Protein AF-0000000080790816 (afdb_homodimer)

pLDDT: mean 88.98, std 13.34, range [25.64, 98.56]

Nearest PDB structures (foldseek):
  1s3j-assembly1_B  TM=6.943E-01  e=4.456E-08  Bacillus subtilis
  4zzl-assembly1_B  TM=7.587E-01  e=1.976E-07  Pseudomonas aeruginosa
  7kua-assembly1_A-2  TM=7.645E-01  e=4.287E-07  Pseudomonas putida
  4fht-assembly1_A  TM=7.523E-01  e=1.181E-06  Streptomyces coelicolor A3(2)
  7dvt-assembly1_A  TM=5.984E-01  e=4.039E-07  Streptococcus agalactiae NEM316

InterPro domains:
  IPR000835 MarR-type HTH domain [PF12802] (35-91)
  IPR000835 MarR-type HTH domain [PR00598] (52-68)
  IPR000835 MarR-type HTH domain [PR00598] (69-84)
  IPR000835 MarR-type HTH domain [PR00598] (88-104)
  IPR000835 MarR-type HTH domain [PR00598] (118-138)
  IPR000835 MarR-type HTH domain [PS50995] (4-140)
  IPR000835 MarR-type HTH domain [SM00347] (28-128)
  IPR036388 Winged helix-like DNA-binding domain superfamily [G3DSA:1.10.10.10] (4-146)
  IPR036390 Winged helix DNA-binding domain superfamily [SSF46785] (23-143)
  IPR039422 Transcription regulators MarR/SlyA-like [PTHR33164] (11-142)

Solvent-accessible surface area (backbone atoms only — not comparable to full-atom values): 16139 Å² total; per-residue (Å²): 125,84,76,83,74,43,51,56,52,51,47,50,49,43,47,52,53,62,63,18,62,63,46,32,29,70,48,50,40,72,52,42,79,73,39,52,73,66,49,51,50,51,39,41,47,34,65,72,73,41,65,39,42,52,66,56,50,11,57,72,64,53,49,54,56,70,58,41,48,54,56,48,48,56,39,31,75,74,48,29,35,42,77,44,59,34,92,88,42,66,87,40,45,29,38,33,64,29,75,60,19,43,53,50,22,50,50,50,50,51,27,47,48,50,50,48,46,62,30,45,60,87,54,53,73,66,56,49,49,50,49,35,51,51,49,49,50,45,45,53,22,46,52,46,58,65,66,58,70,69,121,127,85,77,84,73,44,50,56,53,51,48,50,50,44,48,53,52,63,63,19,62,63,46,33,30,69,46,50,40,72,52,41,80,74,39,51,72,66,52,51,50,52,40,40,48,34,64,73,73,41,64,38,43,52,65,58,50,13,57,73,64,54,50,52,58,71,59,41,49,55,57,48,48,56,38,29,76,72,50,29,34,43,77,43,58,34,91,89,42,66,86,41,44,30,37,34,65,29,77,59,19,43,54,50,21,48,52,51,50,52,27,47,47,51,50,48,45,60,30,46,61,87,54,51,73,65,56,51,51,48,47,33,50,52,49,49,50,43,46,53,22,46,51,47,58,66,66,57,69,70,120

Organism: Propionibacterium freudenreichii subsp. shermanii (strain ATCC 9614 / DSM 4902 / CIP 103027 / NCIMB 8099 / CIRM-BIA1) (NCBI:txid754252)

Radius of gyration: 20.39 Å; Cα contacts (8 Å, |Δi|>4): 330; chains: 2; bounding box: 42×70×47 Å

Sequence (302 aa):
MATGSGVEDTMLELARVMSRSSVRRRIHGSLADELSPTDTWLLTHLSEVGPMAMTELAQWQGVDRSTMTAQTQHLEKRGYLVREPSQRDHRVIMVGLSAMGERIAQVLRAAGRSAFGRAMGDWSPQEREMLDRLLSRLLAGLERSAQGDPGMATGSGVEDTMLELARVMSRSSVRRRIHGSLADELSPTDTWLLTHLSEVGPMAMTELAQWQGVDRSTMTAQTQHLEKRGYLVREPSQRDHRVIMVGLSAMGERIAQVLRAAGRSAFGRAMGDWSPQEREMLDRLLSRLLAGLERSAQGDPG

Structure (mmCIF, N/CA/C/O backbone):
data_AF-0000000080790816-model_v1
#
loop_
_entity.id
_entity.type
_entity.pdbx_description
1 polymer 'MarR-family transcriptional regulator'
#
loop_
_atom_site.group_PDB
_atom_site.id
_atom_site.type_symbol
_atom_site.label_atom_id
_atom_site.label_alt_id
_atom_site.label_comp_id
_atom_site.label_asym_id
_atom_site.label_entity_id
_atom_site.label_seq_id
_atom_site.pdbx_PDB_ins_code
_atom_site.Cartn_x
_atom_site.Cartn_y
_atom_site.Cartn_z
_atom_site.occupancy
_atom_site.B_iso_or_equiv
_atom_site.auth_seq_id
_atom_site.auth_comp_id
_atom_site.auth_asym_id
_atom_site.auth_atom_id
_atom_site.pdbx_PDB_model_num
ATOM 1 N N . MET A 1 1 ? 14.484 -20.094 -14.758 1 25.64 1 MET A N 1
ATOM 2 C CA . MET A 1 1 ? 15.062 -18.875 -14.195 1 25.64 1 MET A CA 1
ATOM 3 C C . MET A 1 1 ? 13.977 -17.984 -13.594 1 25.64 1 MET A C 1
ATOM 5 O O . MET A 1 1 ? 12.914 -17.797 -14.195 1 25.64 1 MET A O 1
ATOM 9 N N . ALA A 1 2 ? 13.469 -17.984 -12.484 1 37.69 2 ALA A N 1
ATOM 10 C CA . ALA A 1 2 ? 12.383 -17.203 -11.883 1 37.69 2 ALA A CA 1
ATOM 11 C C . ALA A 1 2 ? 12.281 -15.82 -12.516 1 37.69 2 ALA A C 1
ATOM 13 O O . ALA A 1 2 ? 13.281 -15.102 -12.617 1 37.69 2 ALA A O 1
ATOM 14 N N . THR A 1 3 ? 11.508 -15.312 -13.391 1 43 3 THR A N 1
ATOM 15 C CA . THR A 1 3 ? 11.367 -14.141 -14.25 1 43 3 THR A CA 1
ATOM 16 C C . THR A 1 3 ? 11.742 -12.867 -13.492 1 43 3 THR A C 1
ATOM 18 O O . THR A 1 3 ? 11.547 -12.781 -12.281 1 43 3 THR A O 1
ATOM 21 N N . GLY A 1 4 ? 12.797 -12.062 -13.875 1 48.56 4 GLY A N 1
ATOM 22 C CA . GLY A 1 4 ? 13.586 -10.953 -13.344 1 48.56 4 GLY A CA 1
ATOM 23 C C . GLY A 1 4 ? 12.781 -10.008 -12.477 1 48.56 4 GLY A C 1
ATOM 24 O O . GLY A 1 4 ? 12.148 -9.078 -12.977 1 48.56 4 GLY A O 1
ATOM 25 N N . SER A 1 5 ? 12.461 -10.492 -11.273 1 64.44 5 SER A N 1
ATOM 26 C CA . SER A 1 5 ? 11.875 -9.664 -10.219 1 64.44 5 SER A CA 1
ATOM 27 C C . SER A 1 5 ? 12.633 -8.352 -10.062 1 64.44 5 SER A C 1
ATOM 29 O O . SER A 1 5 ? 13.852 -8.312 -10.203 1 64.44 5 SER A O 1
ATOM 31 N N . GLY A 1 6 ? 12.125 -7.316 -10.477 1 83.31 6 GLY A N 1
ATOM 32 C CA . GLY A 1 6 ? 12.711 -5.992 -10.367 1 83.31 6 GLY A CA 1
ATOM 33 C C . GLY A 1 6 ? 12.117 -5.156 -9.25 1 83.31 6 GLY A C 1
ATOM 34 O O . GLY A 1 6 ? 11.398 -5.68 -8.398 1 83.31 6 GLY A O 1
ATOM 35 N N . VAL A 1 7 ? 12.57 -4.086 -9.086 1 89.19 7 VAL A N 1
ATOM 36 C CA . VAL A 1 7 ? 12.172 -3.127 -8.055 1 89.19 7 VAL A CA 1
ATOM 37 C C . VAL A 1 7 ? 10.648 -3.076 -7.957 1 89.19 7 VAL A C 1
ATOM 39 O O . VAL A 1 7 ? 10.094 -3.047 -6.859 1 89.19 7 VAL A O 1
ATOM 42 N N . GLU A 1 8 ? 10.016 -3.26 -9.094 1 87.94 8 GLU A N 1
ATOM 43 C CA . GLU A 1 8 ? 8.562 -3.184 -9.125 1 87.94 8 GLU A CA 1
ATOM 44 C C . GLU A 1 8 ? 7.934 -4.352 -8.367 1 87.94 8 GLU A C 1
ATOM 46 O O . GLU A 1 8 ? 7.008 -4.156 -7.582 1 87.94 8 GLU A O 1
ATOM 51 N N . ASP A 1 9 ? 8.477 -5.527 -8.594 1 86.81 9 ASP A N 1
ATOM 52 C CA . ASP A 1 9 ? 7.934 -6.715 -7.938 1 86.81 9 ASP A CA 1
ATOM 53 C C . ASP A 1 9 ? 8.141 -6.652 -6.426 1 86.81 9 ASP A C 1
ATOM 55 O O . ASP A 1 9 ? 7.227 -6.949 -5.652 1 86.81 9 ASP A O 1
ATOM 59 N N . THR A 1 10 ? 9.336 -6.223 -6.07 1 88.25 10 THR A N 1
ATOM 60 C CA . THR A 1 10 ? 9.656 -6.133 -4.648 1 88.25 10 THR A CA 1
ATOM 61 C C . THR A 1 10 ? 8.812 -5.059 -3.973 1 88.25 10 THR A C 1
ATOM 63 O O . THR A 1 10 ? 8.32 -5.254 -2.857 1 88.25 10 THR A O 1
ATOM 66 N N . MET A 1 11 ? 8.602 -4.012 -4.629 1 88.38 11 MET A N 1
ATOM 67 C CA . MET A 1 11 ? 7.793 -2.922 -4.09 1 88.38 11 MET A CA 1
ATOM 68 C C . MET A 1 11 ? 6.344 -3.355 -3.916 1 88.38 11 MET A C 1
ATOM 70 O O . MET A 1 11 ? 5.719 -3.055 -2.898 1 88.38 11 MET A O 1
ATOM 74 N N . LEU A 1 12 ? 5.844 -4.004 -4.871 1 84.12 12 LEU A N 1
ATOM 75 C CA . LEU A 1 12 ? 4.469 -4.492 -4.805 1 84.12 12 LEU A CA 1
ATOM 76 C C . LEU A 1 12 ? 4.301 -5.492 -3.664 1 84.12 12 LEU A C 1
ATOM 78 O O . LEU A 1 12 ? 3.291 -5.469 -2.959 1 84.12 12 LEU A O 1
ATOM 82 N N . GLU A 1 13 ? 5.305 -6.301 -3.539 1 85.25 13 GLU A N 1
ATOM 83 C CA . GLU A 1 13 ? 5.27 -7.262 -2.441 1 85.25 13 GLU A CA 1
ATOM 84 C C . GLU A 1 13 ? 5.293 -6.555 -1.089 1 85.25 13 GLU A C 1
ATOM 86 O O . GLU A 1 13 ? 4.59 -6.953 -0.159 1 85.25 13 GLU A O 1
ATOM 91 N N . LEU A 1 14 ? 6.125 -5.582 -1 1 87.25 14 LEU A N 1
ATOM 92 C CA . LEU A 1 14 ? 6.211 -4.809 0.233 1 87.25 14 LEU A CA 1
ATOM 93 C C . LEU A 1 14 ? 4.875 -4.141 0.549 1 87.25 14 LEU A C 1
ATOM 95 O O . LEU A 1 14 ? 4.41 -4.184 1.689 1 87.25 14 LEU A O 1
ATOM 99 N N . ALA A 1 15 ? 4.285 -3.566 -0.477 1 85.12 15 ALA A N 1
ATOM 100 C CA . ALA A 1 15 ? 2.984 -2.928 -0.306 1 85.12 15 ALA A CA 1
ATOM 101 C C . ALA A 1 15 ? 1.929 -3.943 0.125 1 85.12 15 ALA A C 1
ATOM 103 O O . ALA A 1 15 ? 1.109 -3.662 1.002 1 85.12 15 ALA A O 1
ATOM 104 N N . ARG A 1 16 ? 1.92 -5.082 -0.473 1 84.12 16 ARG A N 1
ATOM 105 C CA . ARG A 1 16 ? 0.99 -6.152 -0.125 1 84.12 16 ARG A CA 1
ATOM 106 C C . ARG A 1 16 ? 1.164 -6.578 1.329 1 84.12 16 ARG A C 1
ATOM 108 O O . ARG A 1 16 ? 0.19 -6.648 2.08 1 84.12 16 ARG A O 1
ATOM 115 N N . VAL A 1 17 ? 2.361 -6.816 1.754 1 84.5 17 VAL A N 1
ATOM 116 C CA . VAL A 1 17 ? 2.652 -7.277 3.107 1 84.5 17 VAL A CA 1
ATOM 117 C C . VAL A 1 17 ? 2.234 -6.215 4.117 1 84.5 17 VAL A C 1
ATOM 119 O O . VAL A 1 17 ? 1.596 -6.523 5.129 1 84.5 17 VAL A O 1
ATOM 122 N N . MET A 1 18 ? 2.523 -4.98 3.76 1 83.62 18 MET A N 1
ATOM 123 C CA . MET A 1 18 ? 2.219 -3.885 4.672 1 83.62 18 MET A CA 1
ATOM 124 C C . MET A 1 18 ? 0.713 -3.666 4.777 1 83.62 18 MET A C 1
ATOM 126 O O . MET A 1 18 ? 0.229 -3.121 5.773 1 83.62 18 MET A O 1
ATOM 130 N N . SER A 1 19 ? 0.001 -4.125 3.791 1 80.12 19 SER A N 1
ATOM 131 C CA . SER A 1 19 ? -1.444 -3.924 3.773 1 80.12 19 SER A CA 1
ATOM 132 C C . SER A 1 19 ? -2.168 -5.043 4.512 1 80.12 19 SER A C 1
ATOM 134 O O . SER A 1 19 ? -3.361 -4.934 4.805 1 80.12 19 SER A O 1
ATOM 136 N N . ARG A 1 20 ? -1.521 -6.055 4.867 1 82.75 20 ARG A N 1
ATOM 137 C CA . ARG A 1 20 ? -2.152 -7.184 5.543 1 82.75 20 ARG A CA 1
ATOM 138 C C . ARG A 1 20 ? -2.65 -6.785 6.93 1 82.75 20 ARG A C 1
ATOM 140 O O . ARG A 1 20 ? -1.936 -6.125 7.684 1 82.75 20 ARG A O 1
ATOM 147 N N . SER A 1 21 ? -3.83 -7.258 7.164 1 82.81 21 SER A N 1
ATOM 148 C CA . SER A 1 21 ? -4.434 -6.922 8.453 1 82.81 21 SER A CA 1
ATOM 149 C C . SER A 1 21 ? -3.576 -7.426 9.609 1 82.81 21 SER A C 1
ATOM 151 O O . SER A 1 21 ? -3.459 -6.754 10.633 1 82.81 21 SER A O 1
ATOM 153 N N . SER A 1 22 ? -2.992 -8.602 9.445 1 83.56 22 SER A N 1
ATOM 154 C CA . SER A 1 22 ? -2.158 -9.172 10.5 1 83.56 22 SER A CA 1
ATOM 155 C C . SER A 1 22 ? -0.934 -8.297 10.766 1 83.56 22 SER A C 1
ATOM 157 O O . SER A 1 22 ? -0.537 -8.109 11.914 1 83.56 22 SER A O 1
ATOM 159 N N . VAL A 1 23 ? -0.36 -7.738 9.766 1 84.25 23 VAL A N 1
ATOM 160 C CA . VAL A 1 23 ? 0.812 -6.879 9.891 1 84.25 23 VAL A CA 1
ATOM 161 C C . VAL A 1 23 ? 0.409 -5.547 10.523 1 84.25 23 VAL A C 1
ATOM 163 O O . VAL A 1 23 ? 1.057 -5.078 11.461 1 84.25 23 VAL A O 1
ATOM 166 N N . ARG A 1 24 ? -0.659 -4.992 10.086 1 86.81 24 ARG A N 1
ATOM 167 C CA . ARG A 1 24 ? -1.146 -3.738 10.648 1 86.81 24 ARG A CA 1
ATOM 168 C C . ARG A 1 24 ? -1.491 -3.895 12.125 1 86.81 24 ARG A C 1
ATOM 170 O O . ARG A 1 24 ? -1.221 -3.002 12.93 1 86.81 24 ARG A O 1
ATOM 177 N N . ARG A 1 25 ? -2.039 -5.012 12.469 1 87.56 25 ARG A N 1
ATOM 178 C CA . ARG A 1 25 ? -2.385 -5.281 13.859 1 87.56 25 ARG A CA 1
ATOM 179 C C . ARG A 1 25 ? -1.133 -5.406 14.719 1 87.56 25 ARG A C 1
ATOM 181 O O . ARG A 1 25 ? -1.121 -4.969 15.875 1 87.56 25 ARG A O 1
ATOM 188 N N . ARG A 1 26 ? -0.215 -6.043 14.188 1 85.81 26 ARG A N 1
ATOM 189 C CA . ARG A 1 26 ? 1.036 -6.203 14.922 1 85.81 26 ARG A CA 1
ATOM 190 C C . ARG A 1 26 ? 1.714 -4.855 15.148 1 85.81 26 ARG A C 1
ATOM 192 O O . ARG A 1 26 ? 2.305 -4.625 16.203 1 85.81 26 ARG A O 1
ATOM 199 N N . ILE A 1 27 ? 1.621 -4 14.211 1 85.44 27 ILE A N 1
ATOM 200 C CA . ILE A 1 27 ? 2.32 -2.721 14.266 1 85.44 27 ILE A CA 1
ATOM 201 C C . ILE A 1 27 ? 1.507 -1.727 15.094 1 85.44 27 ILE A C 1
ATOM 203 O O . ILE A 1 27 ? 2.045 -1.057 15.977 1 85.44 27 ILE A O 1
ATOM 207 N N . HIS A 1 28 ? 0.194 -1.728 14.844 1 88.81 28 HIS A N 1
ATOM 208 C CA . HIS A 1 28 ? -0.613 -0.636 15.383 1 88.81 28 HIS A CA 1
ATOM 209 C C . HIS A 1 28 ? -1.531 -1.125 16.5 1 88.81 28 HIS A C 1
ATOM 211 O O . HIS A 1 28 ? -2.258 -0.333 17.094 1 88.81 28 HIS A O 1
ATOM 217 N N . GLY A 1 29 ? -1.552 -2.426 16.75 1 89 29 GLY A N 1
ATOM 218 C CA . GLY A 1 29 ? -2.438 -2.977 17.766 1 89 29 GLY A CA 1
ATOM 219 C C . GLY A 1 29 ? -3.906 -2.852 17.406 1 89 29 GLY A C 1
ATOM 220 O O . GLY A 1 29 ? -4.285 -3.047 16.25 1 89 29 GLY A O 1
ATOM 221 N N . SER A 1 30 ? -4.715 -2.518 18.359 1 89.94 30 SER A N 1
ATOM 222 C CA . SER A 1 30 ? -6.164 -2.467 18.188 1 89.94 30 SER A CA 1
ATOM 223 C C . SER A 1 30 ? -6.57 -1.317 17.266 1 89.94 30 SER A C 1
ATOM 225 O O . SER A 1 30 ? -7.668 -1.326 16.703 1 89.94 30 SER A O 1
ATOM 227 N N . LEU A 1 31 ? -5.703 -0.348 17.156 1 90.69 31 LEU A N 1
ATOM 228 C CA . LEU A 1 31 ? -6.004 0.791 16.297 1 90.69 31 LEU A CA 1
AT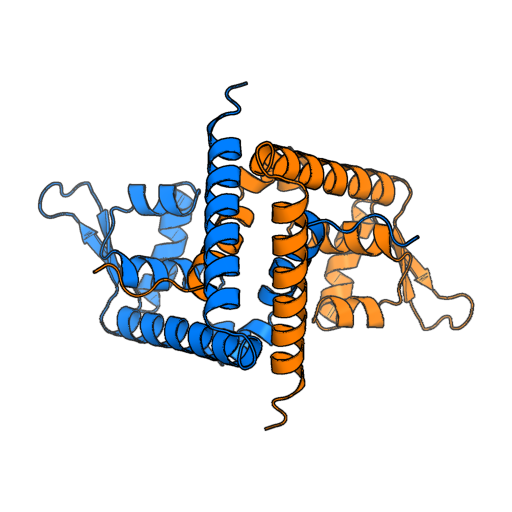OM 229 C C . LEU A 1 31 ? -6.148 0.351 14.844 1 90.69 31 LEU A C 1
ATOM 231 O O . LEU A 1 31 ? -6.867 0.982 14.062 1 90.69 31 LEU A O 1
ATOM 235 N N . ALA A 1 32 ? -5.422 -0.774 14.539 1 88 32 ALA A N 1
ATOM 236 C CA . ALA A 1 32 ? -5.477 -1.299 13.172 1 88 32 ALA A CA 1
ATOM 237 C C . ALA A 1 32 ? -6.879 -1.801 12.836 1 88 32 ALA A C 1
ATOM 239 O O . ALA A 1 32 ? -7.262 -1.85 11.664 1 88 32 ALA A O 1
ATOM 240 N N . ASP A 1 33 ? -7.648 -2.141 13.82 1 88.81 33 ASP A N 1
ATOM 241 C CA . ASP A 1 33 ? -9.008 -2.623 13.617 1 88.81 33 ASP A CA 1
ATOM 242 C C . ASP A 1 33 ? -10 -1.462 13.539 1 88.81 33 ASP A C 1
ATOM 244 O O . ASP A 1 33 ? -11.094 -1.61 12.992 1 88.81 33 ASP A O 1
ATOM 248 N N . GLU A 1 34 ? -9.555 -0.365 14.047 1 91.44 34 GLU A N 1
ATOM 249 C CA . GLU A 1 34 ? -10.453 0.784 14.148 1 91.44 34 GLU A CA 1
ATOM 250 C C . GLU A 1 34 ? -10.219 1.771 13.008 1 91.44 34 GLU A C 1
ATOM 252 O O . GLU A 1 34 ? -11.125 2.51 12.625 1 91.44 34 GLU A O 1
ATOM 257 N N . LEU A 1 35 ? -8.977 1.78 12.547 1 93.75 35 LEU A N 1
ATOM 258 C CA . LEU A 1 35 ? -8.586 2.762 11.539 1 93.75 35 LEU A CA 1
ATOM 259 C C . LEU A 1 35 ? -8.203 2.078 10.234 1 93.75 35 LEU A C 1
ATOM 261 O O . LEU A 1 35 ? -7.395 1.145 10.227 1 93.75 35 LEU A O 1
ATOM 265 N N . SER A 1 36 ? -8.75 2.521 9.148 1 89.25 36 SER A N 1
ATOM 266 C CA . SER A 1 36 ? -8.312 2.074 7.832 1 89.25 36 SER A CA 1
ATOM 267 C C . SER A 1 36 ? -6.938 2.637 7.48 1 89.25 36 SER A C 1
ATOM 269 O O . SER A 1 36 ? -6.453 3.561 8.141 1 89.25 36 SER A O 1
ATOM 271 N N . PRO A 1 37 ? -6.34 2.152 6.441 1 87.88 37 PRO A N 1
ATOM 272 C CA . PRO A 1 37 ? -5.078 2.738 5.984 1 87.88 37 PRO A CA 1
ATOM 273 C C . PRO A 1 37 ? -5.207 4.219 5.637 1 87.88 37 PRO A C 1
ATOM 275 O O . PRO A 1 37 ? -4.34 5.02 5.992 1 87.88 37 PRO A O 1
ATOM 278 N N . THR A 1 38 ? -6.32 4.539 5.031 1 89.69 38 THR A N 1
ATOM 279 C CA . THR A 1 38 ? -6.543 5.938 4.684 1 89.69 38 THR A CA 1
ATOM 280 C C . THR A 1 38 ? -6.66 6.793 5.941 1 89.69 38 THR A C 1
ATOM 282 O O . THR A 1 38 ? -6.125 7.906 5.988 1 89.69 38 THR A O 1
ATOM 285 N N . ASP A 1 39 ? -7.348 6.27 6.934 1 93.38 39 ASP A N 1
ATOM 286 C CA . ASP A 1 39 ? -7.434 6.98 8.203 1 93.38 39 ASP A CA 1
ATOM 287 C C . ASP A 1 39 ? -6.043 7.262 8.773 1 93.38 39 ASP A C 1
ATOM 289 O O . ASP A 1 39 ? -5.762 8.375 9.21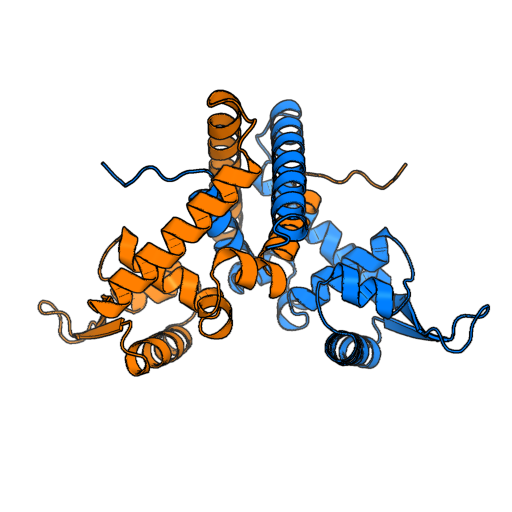9 1 93.38 39 ASP A O 1
ATOM 293 N N . THR A 1 40 ? -5.262 6.246 8.734 1 91.88 40 THR A N 1
ATOM 294 C CA . THR A 1 40 ? -3.902 6.344 9.25 1 91.88 40 THR A CA 1
ATOM 295 C C . THR A 1 40 ? -3.113 7.41 8.5 1 91.88 40 THR A C 1
ATOM 297 O O . THR A 1 40 ? -2.441 8.242 9.109 1 91.88 40 THR A O 1
ATOM 300 N N . TRP A 1 41 ? -3.236 7.434 7.223 1 91.25 41 TRP A N 1
ATOM 301 C CA . TRP A 1 41 ? -2.541 8.422 6.402 1 91.25 41 TRP A CA 1
ATOM 302 C C . TRP A 1 41 ? -3.014 9.836 6.73 1 91.25 41 TRP A C 1
ATOM 304 O O . TRP A 1 41 ? -2.201 10.742 6.887 1 91.25 41 TRP A O 1
ATOM 314 N N . LEU A 1 42 ? -4.262 10 6.867 1 94.62 42 LEU A N 1
ATOM 315 C CA . LEU A 1 42 ? -4.828 11.32 7.133 1 94.62 42 LEU A CA 1
ATOM 316 C C . LEU A 1 42 ? -4.359 11.852 8.484 1 94.62 42 LEU A C 1
ATOM 318 O O . LEU A 1 42 ? -3.902 12.992 8.578 1 94.62 42 LEU A O 1
ATOM 322 N N . LEU A 1 43 ? -4.441 11.023 9.461 1 96.5 43 LEU A N 1
ATOM 323 C CA . LEU A 1 43 ? -4.082 11.43 10.82 1 96.5 43 LEU A CA 1
ATOM 324 C C . LEU A 1 43 ? -2.596 11.766 10.906 1 96.5 43 LEU A C 1
ATOM 326 O O . LEU A 1 43 ? -2.221 12.805 11.453 1 96.5 43 LEU A O 1
ATOM 330 N N . THR A 1 44 ? -1.789 10.93 10.352 1 94 44 THR A N 1
ATOM 331 C CA . THR A 1 44 ? -0.35 11.141 10.453 1 94 44 THR A CA 1
ATOM 332 C C . THR A 1 44 ? 0.082 12.336 9.609 1 94 44 THR A C 1
ATOM 334 O O . THR A 1 44 ? 0.979 13.086 9.992 1 94 44 THR A O 1
ATOM 337 N N . HIS A 1 45 ? -0.555 12.539 8.477 1 93.88 45 HIS A N 1
ATOM 338 C CA . HIS A 1 45 ? -0.236 13.68 7.617 1 93.88 45 HIS A CA 1
ATOM 339 C C . HIS A 1 45 ? -0.589 14.992 8.297 1 93.88 45 HIS A C 1
ATOM 341 O O . HIS A 1 45 ? 0.235 15.914 8.352 1 93.88 45 HIS A O 1
ATOM 347 N N . LEU A 1 46 ? -1.71 15.07 8.836 1 96.62 46 LEU A N 1
ATOM 348 C CA . LEU A 1 46 ? -2.154 16.297 9.5 1 96.62 46 LEU A CA 1
ATOM 349 C C . LEU A 1 46 ? -1.308 16.578 10.734 1 96.62 46 LEU A C 1
ATOM 351 O O . LEU A 1 46 ? -1.071 17.734 11.07 1 96.62 46 LEU A O 1
ATOM 355 N N . SER A 1 47 ? -0.901 15.523 11.391 1 95.62 47 SER A N 1
ATOM 356 C CA . SER A 1 47 ? -0.011 15.695 12.531 1 95.62 47 SER A CA 1
ATOM 357 C C . SER A 1 47 ? 1.313 16.328 12.117 1 95.62 47 SER A C 1
ATOM 359 O O . SER A 1 47 ? 1.906 17.094 12.867 1 95.62 47 SER A O 1
ATOM 361 N N . GLU A 1 48 ? 1.729 16.047 10.969 1 91.44 48 GLU A N 1
ATOM 362 C CA . GLU A 1 48 ? 3.018 16.5 10.453 1 91.44 48 GLU A CA 1
ATOM 363 C C . GLU A 1 48 ? 2.924 17.922 9.922 1 91.44 48 GLU A C 1
ATOM 365 O O . GLU A 1 48 ? 3.785 18.766 10.203 1 91.44 48 GLU A O 1
ATOM 370 N N . VAL A 1 49 ? 1.824 18.281 9.195 1 93.94 49 VAL A N 1
ATOM 371 C CA . VAL A 1 49 ? 1.831 19.516 8.422 1 93.94 49 VAL A CA 1
ATOM 372 C C . VAL A 1 49 ? 0.904 20.531 9.07 1 93.94 49 VAL A C 1
ATOM 374 O O . VAL A 1 49 ? 0.94 21.719 8.727 1 93.94 49 VAL A O 1
ATOM 377 N N . GLY A 1 50 ? 0.091 20.047 9.953 1 96.12 50 GLY A N 1
ATOM 378 C CA . GLY A 1 50 ? -0.895 20.922 10.57 1 96.12 50 GLY A CA 1
ATOM 379 C C . GLY A 1 50 ? -2.195 21 9.797 1 96.12 50 GLY A C 1
ATOM 380 O O . GLY A 1 50 ? -2.408 20.219 8.859 1 96.12 50 GLY A O 1
ATOM 381 N N . PRO A 1 51 ? -3.088 21.844 10.203 1 97.62 51 PRO A N 1
ATOM 382 C CA . PRO A 1 51 ? -4.398 21.953 9.555 1 97.62 51 PRO A CA 1
ATOM 383 C C . PRO A 1 51 ? -4.297 22.297 8.078 1 97.62 51 PRO A C 1
ATOM 385 O O . PRO A 1 51 ? -3.422 23.078 7.68 1 97.62 51 PRO A O 1
ATOM 388 N N . MET A 1 52 ? -5.211 21.703 7.324 1 97.31 52 MET A N 1
ATOM 389 C CA . MET A 1 52 ? -5.262 21.938 5.883 1 97.31 52 MET A CA 1
ATOM 390 C C . MET A 1 52 ? -6.688 22.234 5.43 1 97.31 52 MET A C 1
ATOM 392 O O . MET A 1 52 ? -7.648 21.766 6.047 1 97.31 52 MET A O 1
ATOM 396 N N . ALA A 1 53 ? -6.77 22.969 4.328 1 97.75 53 ALA A N 1
ATOM 397 C CA . ALA A 1 53 ? -8.07 23.125 3.684 1 97.75 53 ALA A CA 1
ATOM 398 C C . ALA A 1 53 ? -8.57 21.797 3.121 1 97.75 53 ALA A C 1
ATOM 400 O O . ALA A 1 53 ? -7.777 21 2.613 1 97.75 53 ALA A O 1
ATOM 401 N N . MET A 1 54 ? -9.859 21.609 3.186 1 97 54 MET A N 1
ATOM 402 C CA . MET A 1 54 ? -10.492 20.391 2.682 1 97 54 MET A CA 1
ATOM 403 C C . MET A 1 54 ? -10.062 20.109 1.248 1 97 54 MET A C 1
ATOM 405 O O . MET A 1 54 ? -9.766 18.969 0.9 1 97 54 MET A O 1
ATOM 409 N N . THR A 1 55 ? -9.945 21.156 0.503 1 95.94 55 THR A N 1
ATOM 410 C CA . THR A 1 55 ? -9.594 21.016 -0.905 1 95.94 55 THR A CA 1
ATOM 411 C C . THR A 1 55 ? -8.148 20.531 -1.053 1 95.94 55 THR A C 1
ATOM 413 O O . THR A 1 55 ? -7.852 19.688 -1.888 1 95.94 55 THR A O 1
ATOM 416 N N . GLU A 1 56 ? -7.273 21.031 -0.267 1 95.75 56 GLU A N 1
ATOM 417 C CA . GLU A 1 56 ? -5.867 20.656 -0.286 1 95.75 56 GLU A CA 1
ATOM 418 C C . GLU A 1 56 ? -5.676 19.219 0.212 1 95.75 56 GLU A C 1
ATOM 420 O O . GLU A 1 56 ? -4.84 18.484 -0.31 1 95.75 56 GLU A O 1
ATOM 425 N N . LEU A 1 57 ? -6.438 18.891 1.166 1 95.69 57 LEU A N 1
ATOM 426 C CA . LEU A 1 57 ? -6.375 17.547 1.719 1 95.69 57 LEU A CA 1
ATOM 427 C C . LEU A 1 57 ? -6.863 16.516 0.703 1 95.69 57 LEU A C 1
ATOM 429 O O . LEU A 1 57 ? -6.262 15.445 0.558 1 95.69 57 LEU A O 1
ATOM 433 N N . ALA A 1 58 ? -7.906 16.875 -0.015 1 94.81 58 ALA A N 1
ATOM 434 C CA . ALA A 1 58 ? -8.43 16 -1.066 1 94.81 58 ALA A CA 1
ATOM 435 C C . ALA A 1 58 ? -7.414 15.812 -2.186 1 94.81 58 ALA A C 1
ATOM 437 O O . ALA A 1 58 ? -7.199 14.695 -2.66 1 94.81 58 ALA A O 1
ATOM 438 N N . GLN A 1 59 ? -6.723 16.938 -2.514 1 90.38 59 GLN A N 1
ATOM 439 C CA . GLN A 1 59 ? -5.695 16.891 -3.545 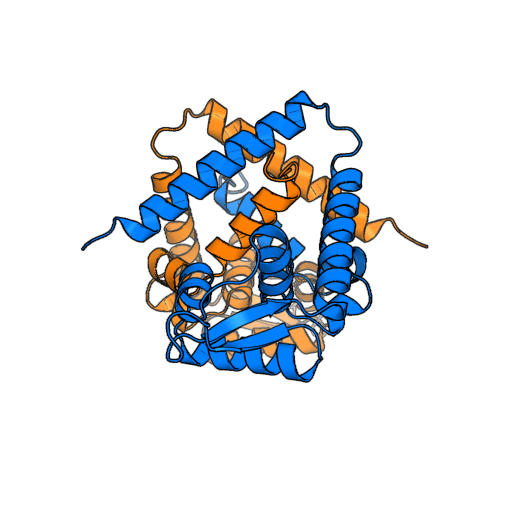1 90.38 59 GLN A CA 1
ATOM 440 C C . GLN A 1 59 ? -4.512 16.031 -3.107 1 90.38 59 GLN A C 1
ATOM 442 O O . GLN A 1 59 ? -3.996 15.234 -3.889 1 90.38 59 GLN A O 1
ATOM 447 N N . TRP A 1 60 ? -4.184 16.203 -1.903 1 88.69 60 TRP A N 1
ATOM 448 C CA . TRP A 1 60 ? -3.084 15.43 -1.34 1 88.69 60 TRP A CA 1
ATOM 449 C C . TRP A 1 60 ? -3.383 13.938 -1.403 1 88.69 60 TRP A C 1
ATOM 451 O O . TRP A 1 60 ? -2.518 13.133 -1.769 1 88.69 60 TRP A O 1
ATOM 461 N N . GLN A 1 61 ? -4.562 13.508 -1.062 1 89.5 61 GLN A N 1
ATOM 462 C CA . GLN A 1 61 ? -4.957 12.109 -1.039 1 89.5 61 GLN A CA 1
ATOM 463 C C . GLN A 1 61 ? -5.293 11.609 -2.441 1 89.5 61 GLN A C 1
ATOM 465 O O . GLN A 1 61 ? -5.379 10.398 -2.672 1 89.5 61 GLN A O 1
ATOM 470 N N . GLY A 1 62 ? -5.574 12.531 -3.342 1 86.81 62 GLY A N 1
ATOM 471 C CA . GLY A 1 62 ? -5.922 12.148 -4.703 1 86.81 62 GLY A CA 1
ATOM 472 C C . GLY A 1 62 ? -7.363 11.695 -4.844 1 86.81 62 GLY A C 1
ATOM 473 O O . GLY A 1 62 ? -7.648 10.734 -5.562 1 86.81 62 GLY A O 1
ATOM 474 N N . VAL A 1 63 ? -8.289 12.336 -4.156 1 88.88 63 VAL A N 1
ATOM 475 C CA . VAL A 1 63 ? -9.711 12.008 -4.23 1 88.88 63 VAL A CA 1
ATOM 476 C C . VAL A 1 63 ? -10.523 13.289 -4.43 1 88.88 63 VAL A C 1
ATOM 478 O O . VAL A 1 63 ? -9.992 14.391 -4.309 1 88.88 63 VAL A O 1
ATOM 481 N N . ASP A 1 64 ? -11.758 13.078 -4.723 1 91.75 64 ASP A N 1
ATOM 482 C CA . ASP A 1 64 ? -12.609 14.25 -4.875 1 91.75 64 ASP A CA 1
ATOM 483 C C . ASP A 1 64 ? -13.086 14.766 -3.516 1 91.75 64 ASP A C 1
ATOM 485 O O . ASP A 1 64 ? -12.938 14.078 -2.502 1 91.75 64 ASP A O 1
ATOM 489 N N . ARG A 1 65 ? -13.586 15.891 -3.525 1 92.94 65 ARG A N 1
ATOM 490 C CA . ARG A 1 65 ? -13.984 16.578 -2.301 1 92.94 65 ARG A CA 1
ATOM 491 C C . ARG A 1 65 ? -15.086 15.812 -1.575 1 92.94 65 ARG A C 1
ATOM 493 O O . ARG A 1 65 ? -15.109 15.758 -0.344 1 92.94 65 ARG A O 1
ATOM 500 N N . SER A 1 66 ? -15.992 15.281 -2.318 1 94.75 66 SER A N 1
ATOM 501 C CA . SER A 1 66 ? -17.078 14.547 -1.692 1 94.75 66 SER A CA 1
ATOM 502 C C . SER A 1 66 ? -16.562 13.336 -0.919 1 94.75 66 SER A C 1
ATOM 504 O O . SER A 1 66 ? -17 13.086 0.207 1 94.75 66 SER A O 1
ATOM 506 N N . THR A 1 67 ? -15.586 12.609 -1.496 1 92.06 67 THR A N 1
ATOM 507 C CA . THR A 1 67 ? -14.961 11.469 -0.845 1 92.06 67 THR A CA 1
ATOM 508 C C . THR A 1 67 ? -14.203 11.906 0.407 1 92.06 67 THR A C 1
ATOM 510 O O . THR A 1 67 ? -14.305 11.266 1.455 1 92.06 67 THR A O 1
ATOM 513 N N . MET A 1 68 ? -13.492 12.945 0.315 1 95.44 68 MET A N 1
ATOM 514 C CA . MET A 1 68 ? -12.727 13.453 1.449 1 95.44 68 MET A CA 1
ATOM 515 C C . MET A 1 68 ? -13.656 13.891 2.58 1 95.44 68 MET A C 1
ATOM 517 O O . MET A 1 68 ? -13.359 13.656 3.754 1 95.44 68 MET A O 1
ATOM 521 N N . THR A 1 69 ? -14.758 14.508 2.201 1 95.94 69 THR A N 1
ATOM 522 C CA . THR A 1 69 ? -15.727 14.93 3.203 1 95.94 69 THR A CA 1
ATOM 523 C C . THR A 1 69 ? -16.234 13.734 4.004 1 95.94 69 THR A C 1
ATOM 525 O O . THR A 1 69 ? -16.25 13.773 5.234 1 95.94 69 THR A O 1
ATOM 528 N N . ALA A 1 70 ? -16.578 12.719 3.293 1 95.56 70 ALA A N 1
ATOM 529 C CA . ALA A 1 70 ? -17.062 11.516 3.965 1 95.56 70 ALA A CA 1
ATOM 530 C C . ALA A 1 70 ? -15.984 10.93 4.871 1 95.56 70 ALA A C 1
ATOM 532 O O . ALA A 1 70 ? -16.266 10.539 6.008 1 95.56 70 ALA A O 1
ATOM 533 N N . GLN A 1 71 ? -14.781 10.875 4.398 1 94 71 GLN A N 1
ATOM 534 C CA . GLN A 1 71 ? -13.664 10.312 5.152 1 94 71 GLN A CA 1
ATOM 535 C C . GLN A 1 71 ? -13.375 11.141 6.402 1 94 71 GLN A C 1
ATOM 537 O O . GLN A 1 71 ? -13.133 10.578 7.477 1 94 71 GLN A O 1
ATOM 542 N N . THR A 1 72 ? -13.422 12.438 6.266 1 97.06 72 THR A N 1
ATOM 543 C CA . THR A 1 72 ? -13.117 13.305 7.402 1 97.06 72 THR A CA 1
ATOM 544 C C . THR A 1 72 ? -14.273 13.312 8.398 1 97.06 72 THR A C 1
ATOM 546 O O . THR A 1 72 ? -14.055 13.438 9.609 1 97.06 72 THR A O 1
ATOM 549 N N . GLN A 1 73 ? -15.492 13.219 7.887 1 96.56 73 GLN A N 1
ATOM 550 C CA . GLN A 1 73 ? -16.656 13.188 8.766 1 96.56 73 GLN A CA 1
ATOM 551 C C . GLN A 1 73 ? -16.609 11.977 9.695 1 96.56 73 GLN A C 1
ATOM 553 O O . GLN A 1 73 ? -16.938 12.086 10.883 1 96.56 73 GLN A O 1
ATOM 558 N N . HIS A 1 74 ? -16.219 10.883 9.141 1 95.44 74 HIS A N 1
ATOM 559 C CA . HIS A 1 74 ? -16.109 9.656 9.93 1 95.44 74 HIS A CA 1
ATOM 560 C C . HIS A 1 74 ? -15.102 9.82 11.062 1 95.44 74 HIS A C 1
ATOM 562 O O . HIS A 1 74 ? -15.383 9.461 12.203 1 95.44 74 HIS A O 1
ATOM 568 N N . LEU A 1 75 ? -13.977 10.438 10.844 1 97.31 75 LEU A N 1
ATOM 569 C CA . LEU A 1 75 ? -12.914 10.648 11.828 1 97.31 75 LEU A CA 1
ATOM 570 C C . LEU A 1 75 ? -13.305 11.734 12.828 1 97.31 75 LEU A C 1
ATOM 572 O O . LEU A 1 75 ? -12.922 11.68 13.992 1 97.31 75 LEU A O 1
ATOM 576 N N . GLU A 1 76 ? -14.086 12.68 12.328 1 98 76 GLU A N 1
ATOM 577 C CA . GLU A 1 76 ? -14.602 13.719 13.219 1 98 76 GLU A CA 1
ATOM 578 C C . GLU A 1 76 ? -15.594 13.141 14.219 1 98 76 GLU A C 1
ATOM 580 O O . GLU A 1 76 ? -15.539 13.461 15.406 1 98 76 GLU A O 1
ATOM 585 N N . LYS A 1 77 ? -16.484 12.305 13.742 1 97.38 77 LYS A N 1
ATOM 586 C CA . LYS A 1 77 ? -17.469 11.648 14.602 1 97.38 77 LYS A CA 1
ATOM 587 C C . LYS A 1 77 ? -16.781 10.812 15.68 1 97.38 77 LYS A C 1
ATOM 589 O O . LYS A 1 77 ? -17.297 10.695 16.797 1 97.38 77 LYS A O 1
ATOM 594 N N . ARG A 1 78 ? -15.578 10.32 15.414 1 96.31 78 ARG A N 1
ATOM 595 C CA . ARG A 1 78 ? -14.812 9.508 16.359 1 96.31 78 ARG A CA 1
ATOM 596 C C . ARG A 1 78 ? -13.984 10.383 17.297 1 96.31 78 ARG A C 1
ATOM 598 O O . ARG A 1 78 ? -13.32 9.875 18.203 1 96.31 78 ARG A O 1
ATOM 605 N N . GLY A 1 79 ? -13.984 11.688 17.031 1 97.81 79 GLY A N 1
ATOM 606 C CA . GLY A 1 79 ? -13.32 12.641 17.906 1 97.81 79 GLY A CA 1
ATOM 607 C C . GLY A 1 79 ? -11.867 12.867 17.547 1 97.81 79 GLY A C 1
ATOM 608 O O . GLY A 1 79 ? -11.102 13.414 18.344 1 97.81 79 GLY A O 1
ATOM 609 N N . TYR A 1 80 ? -11.398 12.469 16.312 1 98.19 80 TYR A N 1
ATOM 610 C CA . TYR A 1 80 ? -9.992 12.555 15.945 1 98.19 80 TYR A CA 1
ATOM 611 C C . TYR A 1 80 ? -9.703 13.828 15.156 1 98.19 80 TYR A C 1
ATOM 613 O O . TYR A 1 80 ? -8.586 14.336 15.172 1 98.19 80 TYR A O 1
ATOM 621 N N . LEU A 1 81 ? -10.758 14.336 14.43 1 98.5 81 LEU A N 1
ATOM 622 C CA . LEU A 1 81 ? -10.578 15.523 13.602 1 98.5 81 LEU A CA 1
ATOM 623 C C . LEU A 1 81 ? -11.531 16.641 14.031 1 98.5 81 LEU A C 1
ATOM 625 O O . LEU A 1 81 ? -12.547 16.375 14.672 1 98.5 81 LEU A O 1
ATOM 629 N N . VAL A 1 82 ? -11.156 17.828 13.711 1 98.19 82 VAL A N 1
ATOM 630 C CA . VAL A 1 82 ? -12 19 13.82 1 98.19 82 VAL A CA 1
ATOM 631 C C . VAL A 1 82 ? -12.102 19.688 12.453 1 98.19 82 VAL A C 1
ATOM 633 O O . VAL A 1 82 ? -11.109 19.797 11.734 1 98.19 82 VAL A O 1
ATOM 636 N N . ARG A 1 83 ? -13.219 20 12.117 1 96.75 83 ARG A N 1
ATOM 637 C CA . ARG A 1 83 ? -13.492 20.75 10.898 1 96.75 83 ARG A CA 1
ATOM 638 C C . ARG A 1 83 ? -14.125 22.109 11.211 1 96.75 83 ARG A C 1
ATOM 640 O O . ARG A 1 83 ? -15.188 22.172 11.844 1 96.75 83 ARG A O 1
ATOM 647 N N . GLU A 1 84 ? -13.492 23.109 10.781 1 96 84 GLU A N 1
ATOM 648 C CA . GLU A 1 84 ? -13.977 24.453 11.086 1 96 84 GLU A CA 1
ATOM 649 C C . GLU A 1 84 ? -13.773 25.406 9.906 1 96 84 GLU A C 1
ATOM 651 O O . GLU A 1 84 ? -12.781 25.281 9.18 1 96 84 GLU A O 1
ATOM 656 N N . PRO A 1 85 ? -14.625 26.359 9.758 1 95.62 85 PRO A N 1
ATOM 657 C CA . PRO A 1 85 ? -14.398 27.375 8.719 1 95.62 85 PRO A CA 1
ATOM 658 C C . PRO A 1 85 ? -13.148 28.219 8.977 1 95.62 85 PRO A C 1
ATOM 660 O O . PRO A 1 85 ? -12.844 28.531 10.133 1 95.62 85 PRO A O 1
ATOM 663 N N . SER A 1 86 ? -12.438 28.5 7.852 1 94.44 86 SER A N 1
ATOM 664 C CA . SER A 1 86 ? -11.289 29.406 7.957 1 94.44 86 SER A CA 1
ATOM 665 C C . SER A 1 86 ? -11.711 30.781 8.453 1 94.44 86 SER A C 1
ATOM 667 O O . SER A 1 86 ? -12.797 31.266 8.117 1 94.44 86 SER A O 1
ATOM 669 N N . GLN A 1 87 ? -10.867 31.391 9.211 1 91.25 87 GLN A N 1
ATOM 670 C CA . GLN A 1 87 ? -11.117 32.75 9.695 1 91.25 87 GLN A CA 1
ATOM 671 C C . GLN A 1 87 ? -11.016 33.75 8.562 1 91.25 87 GLN A C 1
ATOM 673 O O . GLN A 1 87 ? -11.672 34.812 8.602 1 91.25 87 GLN A O 1
ATOM 678 N N . ARG A 1 88 ? -10.211 33.438 7.645 1 93.06 88 ARG A N 1
ATOM 679 C CA . ARG A 1 88 ? -9.961 34.344 6.523 1 93.06 88 ARG A CA 1
ATOM 680 C C . ARG A 1 88 ? -11.055 34.219 5.473 1 93.06 88 ARG A C 1
ATOM 682 O O . ARG A 1 88 ? -11.445 35.219 4.859 1 93.06 88 ARG A O 1
ATOM 689 N N . ASP A 1 89 ? -11.492 33.125 5.211 1 93.12 89 ASP A N 1
ATOM 690 C CA . ASP A 1 89 ? -12.539 32.812 4.234 1 93.12 89 ASP A CA 1
ATOM 691 C C . ASP A 1 89 ? -13.469 31.734 4.746 1 93.12 89 ASP A C 1
ATOM 693 O O . ASP A 1 89 ? -13.141 30.547 4.664 1 93.12 89 ASP A O 1
ATOM 697 N N . HIS A 1 90 ? -14.602 32.094 5.188 1 92.69 90 HIS A N 1
ATOM 698 C CA . HIS A 1 90 ? -15.523 31.188 5.867 1 92.69 90 HIS A CA 1
ATOM 699 C C . HIS A 1 90 ? -16.031 30.109 4.926 1 92.69 90 HIS A C 1
ATOM 701 O O . HIS A 1 90 ? -16.594 29.094 5.371 1 92.69 90 HIS A O 1
ATOM 707 N N . ARG A 1 91 ? -15.812 30.266 3.676 1 93.38 91 ARG A N 1
ATOM 708 C CA . ARG A 1 91 ? -16.219 29.25 2.709 1 93.38 91 ARG A CA 1
ATOM 709 C C . ARG A 1 91 ? -15.219 28.109 2.67 1 93.38 91 ARG A C 1
ATOM 711 O O . ARG A 1 91 ? -15.523 27.031 2.148 1 93.38 91 ARG A O 1
ATOM 718 N N . VAL A 1 92 ? -14.078 28.375 3.209 1 94.88 92 VAL A N 1
ATOM 719 C CA . VAL A 1 92 ? -13.031 27.375 3.234 1 94.88 92 VAL A CA 1
ATOM 720 C C . VAL A 1 92 ? -13.094 26.578 4.543 1 94.88 92 VAL A C 1
ATOM 722 O O . VAL A 1 92 ? -13.016 27.172 5.629 1 94.88 92 VAL A O 1
ATOM 725 N N . ILE A 1 93 ? -13.281 25.328 4.402 1 96.69 93 ILE A N 1
ATOM 726 C CA . ILE A 1 93 ? -13.312 24.469 5.586 1 96.69 93 ILE A CA 1
ATOM 727 C C . ILE A 1 93 ? -11.906 23.953 5.883 1 96.69 93 ILE A C 1
ATOM 729 O O . ILE A 1 93 ? -11.266 23.344 5.02 1 96.69 93 ILE A O 1
ATOM 733 N N . MET A 1 94 ? -11.484 24.188 7.113 1 97.81 94 MET A N 1
ATOM 734 C CA . MET A 1 94 ? -10.195 23.688 7.586 1 97.81 94 MET A CA 1
ATOM 735 C C . MET A 1 94 ? -10.367 22.391 8.359 1 97.81 94 MET A C 1
ATOM 737 O O . MET A 1 94 ? -11.305 22.25 9.141 1 97.81 94 MET A O 1
ATOM 741 N N . VAL A 1 95 ? -9.406 21.484 8.07 1 98.44 95 VAL A N 1
ATOM 742 C CA . VAL A 1 95 ? -9.391 20.203 8.766 1 98.44 95 VAL A CA 1
ATOM 743 C C . VAL A 1 95 ? -8.125 20.094 9.617 1 98.44 95 VAL A C 1
ATOM 745 O O . VAL A 1 95 ? -7.02 20.328 9.125 1 98.44 95 VAL A O 1
ATOM 748 N N . GLY A 1 96 ? -8.266 19.812 10.867 1 98.31 96 GLY A N 1
ATOM 749 C CA . GLY A 1 96 ? -7.148 19.594 11.773 1 98.31 96 GLY A CA 1
ATOM 750 C C . GLY A 1 96 ? -7.402 18.484 12.773 1 98.31 96 GLY A C 1
ATOM 751 O O . GLY A 1 96 ? -8.484 17.891 12.789 1 98.31 96 GLY A O 1
ATOM 752 N N . LEU A 1 97 ? -6.355 18.234 13.539 1 98.56 97 LEU A N 1
ATOM 753 C CA . LEU A 1 97 ? -6.484 17.188 14.547 1 98.56 97 LEU A CA 1
ATOM 754 C C . LEU A 1 97 ? -7.043 17.766 15.844 1 98.56 97 LEU A C 1
ATOM 756 O O . LEU A 1 97 ? -6.699 18.875 16.234 1 98.56 97 LEU A O 1
ATOM 760 N N . SER A 1 98 ? -7.953 16.984 16.469 1 98.5 98 SER A N 1
ATOM 761 C CA . SER A 1 98 ? -8.234 17.234 17.875 1 98.5 98 SER A CA 1
ATOM 762 C C . SER A 1 98 ? -7.059 16.828 18.75 1 98.5 98 SER A C 1
ATOM 764 O O . SER A 1 98 ? -6.055 16.312 18.266 1 98.5 98 SER A O 1
ATOM 766 N N . ALA A 1 99 ? -7.176 17.078 20.062 1 98.19 99 ALA A N 1
ATOM 767 C CA . ALA A 1 99 ? -6.156 16.609 21 1 98.19 99 ALA A CA 1
ATOM 768 C C . ALA A 1 99 ? -6.039 15.086 20.969 1 98.19 99 ALA A C 1
ATOM 770 O O . ALA A 1 99 ? -4.93 14.547 20.984 1 98.19 99 ALA A O 1
ATOM 771 N N . MET A 1 100 ? -7.18 14.477 20.891 1 97.81 100 MET A N 1
ATOM 772 C CA . MET A 1 100 ? -7.207 13.016 20.797 1 97.81 100 MET A CA 1
ATOM 773 C C . MET A 1 100 ? -6.609 12.547 19.484 1 97.81 100 MET A C 1
ATOM 775 O O . MET A 1 100 ? -5.844 11.578 19.453 1 97.81 100 MET A O 1
ATOM 779 N N . GLY A 1 101 ? -6.91 13.242 18.422 1 98.06 101 GLY A N 1
ATOM 780 C CA . GLY A 1 101 ? -6.367 12.922 17.109 1 98.06 101 GLY A CA 1
ATOM 781 C C . GLY A 1 101 ? -4.855 13.023 17.047 1 98.06 101 GLY A C 1
ATOM 782 O O . GLY A 1 101 ? -4.191 12.188 16.438 1 98.06 101 GLY A O 1
ATOM 783 N N . GLU A 1 102 ? -4.359 14.023 17.703 1 98 102 GLU A N 1
ATOM 784 C CA . GLU A 1 102 ? -2.912 14.203 17.75 1 98 102 GLU A CA 1
ATOM 785 C C . GLU A 1 102 ? -2.232 13.078 18.516 1 98 102 GLU A C 1
ATOM 787 O O . GLU A 1 102 ? -1.186 12.578 18.094 1 98 102 GLU A O 1
ATOM 792 N N . ARG A 1 103 ? -2.828 12.703 19.594 1 97.44 103 ARG A N 1
ATOM 793 C CA . ARG A 1 103 ? -2.281 11.602 20.391 1 97.44 103 ARG A CA 1
ATOM 794 C C . ARG A 1 103 ? -2.262 10.312 19.578 1 97.44 103 ARG A C 1
ATOM 796 O O . ARG A 1 103 ? -1.264 9.586 19.578 1 97.44 103 ARG A O 1
ATOM 803 N N . ILE A 1 104 ? -3.326 10.062 18.891 1 96.62 104 ILE A N 1
ATOM 804 C CA . ILE A 1 104 ? -3.438 8.852 18.078 1 96.62 104 ILE A CA 1
ATOM 805 C C . ILE A 1 104 ? -2.414 8.891 16.953 1 96.62 104 ILE A C 1
ATOM 807 O O . ILE A 1 104 ? -1.743 7.891 16.672 1 96.62 104 ILE A O 1
ATOM 811 N N . ALA A 1 105 ? -2.277 10 16.359 1 96.12 105 ALA A N 1
ATOM 812 C CA . ALA A 1 105 ? -1.31 10.156 15.273 1 96.12 105 ALA A CA 1
ATOM 813 C C . ALA A 1 105 ? 0.11 9.883 15.766 1 96.12 105 ALA A C 1
ATOM 815 O O . ALA A 1 105 ? 0.902 9.242 15.07 1 96.12 105 ALA A O 1
ATOM 816 N N . GLN A 1 106 ? 0.391 10.32 16.922 1 95.12 106 GLN A N 1
ATOM 817 C CA . GLN A 1 106 ? 1.718 10.109 17.484 1 95.12 106 GLN A CA 1
ATOM 818 C C . GLN A 1 106 ? 1.957 8.633 17.797 1 95.12 106 GLN A C 1
ATOM 820 O O . GLN A 1 106 ? 3.055 8.117 17.562 1 95.12 106 GLN A O 1
ATOM 825 N N . VAL A 1 107 ? 0.913 8.039 18.281 1 95 107 VAL A N 1
ATOM 826 C CA . VAL A 1 107 ? 1.004 6.613 18.562 1 95 107 VAL A CA 1
ATOM 827 C C . VAL A 1 107 ? 1.234 5.84 17.266 1 95 107 VAL A C 1
ATOM 829 O O . VAL A 1 107 ? 2.076 4.941 17.219 1 95 107 VAL A O 1
ATOM 832 N N . LEU A 1 108 ? 0.541 6.164 16.25 1 93.12 108 LEU A N 1
ATOM 833 C CA . LEU A 1 108 ? 0.674 5.512 14.953 1 93.12 108 LEU A CA 1
ATOM 834 C C . LEU A 1 108 ? 2.084 5.688 14.406 1 93.12 108 LEU A C 1
ATOM 836 O O . LEU A 1 108 ? 2.699 4.723 13.938 1 93.12 108 LEU A O 1
ATOM 840 N N . ARG A 1 109 ? 2.598 6.84 14.5 1 91.5 109 ARG A N 1
ATOM 841 C CA . ARG A 1 109 ? 3.932 7.125 13.984 1 91.5 109 ARG A CA 1
ATOM 842 C C . ARG A 1 109 ? 5 6.375 14.773 1 91.5 109 ARG A C 1
ATOM 844 O O . ARG A 1 109 ? 5.934 5.82 14.188 1 91.5 109 ARG A O 1
ATOM 851 N N . ALA A 1 110 ? 4.859 6.406 16.031 1 92.75 110 ALA A N 1
ATOM 852 C CA . ALA A 1 110 ? 5.82 5.723 16.891 1 92.75 110 ALA A CA 1
ATOM 853 C C . ALA A 1 110 ? 5.824 4.219 16.625 1 92.75 110 ALA A C 1
ATOM 855 O O . ALA A 1 110 ? 6.879 3.582 16.641 1 92.75 110 ALA A O 1
ATOM 856 N N . ALA A 1 111 ? 4.641 3.678 16.406 1 90.75 111 ALA A N 1
ATOM 857 C CA . ALA A 1 111 ? 4.512 2.25 16.125 1 90.75 111 ALA A CA 1
ATOM 858 C C . ALA A 1 111 ? 5.203 1.885 14.82 1 90.75 111 ALA A C 1
ATOM 860 O O . ALA A 1 111 ? 5.91 0.877 14.75 1 90.75 111 ALA A O 1
ATOM 861 N N . GLY A 1 112 ? 5.023 2.674 13.836 1 89.56 112 GLY A N 1
ATOM 862 C CA . GLY A 1 112 ? 5.695 2.465 12.562 1 89.56 112 GLY A CA 1
ATOM 863 C C . GLY A 1 112 ? 7.207 2.566 12.656 1 89.56 112 GLY A C 1
ATOM 864 O O . GLY A 1 112 ? 7.926 1.709 12.141 1 89.56 112 GLY A O 1
ATOM 865 N N . ARG A 1 113 ? 7.605 3.574 13.359 1 90.5 113 ARG A N 1
ATOM 866 C CA . ARG A 1 113 ? 9.039 3.777 13.547 1 90.5 113 ARG A CA 1
ATOM 867 C C . ARG A 1 113 ? 9.664 2.598 14.281 1 90.5 113 ARG A C 1
ATOM 869 O O . ARG A 1 113 ? 10.758 2.148 13.93 1 90.5 113 ARG A O 1
ATOM 876 N N . SER A 1 114 ? 8.969 2.125 15.258 1 91.56 114 SER A N 1
ATOM 877 C CA . SER A 1 114 ? 9.461 0.989 16.031 1 91.56 114 SER A CA 1
ATOM 878 C C . SER A 1 114 ? 9.539 -0.271 15.172 1 91.56 114 SER A C 1
ATOM 880 O O . SER A 1 114 ? 10.516 -1.015 15.234 1 91.56 114 SER A O 1
ATOM 882 N N . ALA A 1 115 ? 8.539 -0.538 14.375 1 89.75 115 ALA A N 1
ATOM 883 C CA . ALA A 1 115 ? 8.508 -1.717 13.516 1 89.75 115 ALA A CA 1
ATOM 884 C C . ALA A 1 115 ? 9.633 -1.683 12.492 1 89.75 115 ALA A C 1
ATOM 886 O O . ALA A 1 115 ? 10.336 -2.68 12.297 1 89.75 115 ALA A O 1
ATOM 887 N N . PHE A 1 116 ? 9.828 -0.567 11.891 1 91.75 116 PHE A N 1
ATOM 888 C CA . PHE A 1 116 ? 10.898 -0.422 10.906 1 91.75 116 PHE A CA 1
ATOM 889 C C . PHE A 1 116 ? 12.266 -0.463 11.578 1 91.75 116 PHE A C 1
ATOM 891 O O . PHE A 1 116 ? 13.227 -0.99 11.016 1 91.75 116 PHE A O 1
ATOM 898 N N . GLY A 1 117 ? 12.305 0.15 12.727 1 92.06 117 GLY A N 1
ATOM 899 C CA . GLY A 1 117 ? 13.531 0.053 13.508 1 92.06 117 GLY A CA 1
ATOM 900 C C . GLY A 1 117 ? 13.953 -1.379 13.781 1 92.06 117 GLY A C 1
ATOM 901 O O . GLY A 1 117 ? 15.125 -1.73 13.625 1 92.06 117 GLY A O 1
ATOM 902 N N . ARG A 1 118 ? 13.008 -2.205 14.125 1 91.81 118 ARG A N 1
ATOM 903 C CA . ARG A 1 118 ? 13.289 -3.617 14.375 1 91.81 118 ARG A CA 1
ATOM 904 C C . ARG A 1 118 ? 13.672 -4.34 13.094 1 91.81 118 ARG A C 1
ATOM 906 O O . ARG A 1 118 ? 14.609 -5.137 13.078 1 91.81 118 ARG A O 1
ATOM 913 N N . ALA A 1 119 ? 12.969 -4.043 12.039 1 91.56 119 ALA A N 1
ATOM 914 C CA . ALA A 1 119 ? 13.211 -4.695 10.758 1 91.56 119 ALA A CA 1
ATOM 915 C C . ALA A 1 119 ? 14.594 -4.344 10.219 1 91.56 119 ALA A C 1
ATOM 917 O O . ALA A 1 119 ? 15.211 -5.148 9.516 1 91.56 119 ALA A O 1
ATOM 918 N N . MET A 1 120 ? 15.078 -3.156 10.633 1 94.62 120 MET A N 1
ATOM 919 C CA . MET A 1 120 ? 16.359 -2.676 10.117 1 94.62 120 MET A CA 1
ATOM 920 C C . MET A 1 120 ? 17.406 -2.604 11.234 1 94.62 120 MET A C 1
ATOM 922 O O . MET A 1 120 ? 18.328 -1.8 11.164 1 94.62 120 MET A O 1
ATOM 926 N N . GLY A 1 121 ? 17.156 -3.309 12.234 1 91.88 121 GLY A N 1
ATOM 927 C CA . GLY A 1 121 ? 17.984 -3.223 13.43 1 91.88 121 GLY A CA 1
ATOM 928 C C . GLY A 1 121 ? 19.453 -3.498 13.164 1 91.88 121 GLY A C 1
ATOM 929 O O . GLY A 1 121 ? 20.328 -2.975 13.867 1 91.88 121 GLY A O 1
ATOM 930 N N . ASP A 1 122 ? 19.781 -4.32 12.203 1 93.56 122 ASP A N 1
ATOM 931 C CA . ASP A 1 122 ? 21.156 -4.707 11.93 1 93.56 122 ASP A CA 1
ATOM 932 C C . ASP A 1 122 ? 21.734 -3.912 10.758 1 93.56 122 ASP A C 1
ATOM 934 O O . ASP A 1 122 ? 22.828 -4.207 10.281 1 93.56 122 ASP A O 1
ATOM 938 N N . TRP A 1 123 ? 21.016 -2.947 10.305 1 96.25 123 TRP A N 1
ATOM 939 C CA . TRP A 1 123 ? 21.484 -2.145 9.18 1 96.25 123 TRP A CA 1
ATOM 940 C C . TRP A 1 123 ? 22.438 -1.055 9.648 1 96.25 123 TRP A C 1
ATOM 942 O O . TRP A 1 123 ? 22.266 -0.485 10.727 1 96.25 123 TRP A O 1
ATOM 952 N N . SER A 1 124 ? 23.375 -0.646 8.883 1 96.5 124 SER A N 1
ATOM 953 C CA . SER A 1 124 ? 24.219 0.529 9.125 1 96.5 124 SER A CA 1
ATOM 954 C C . SER A 1 124 ? 23.453 1.816 8.844 1 96.5 124 SER A C 1
ATOM 956 O O . SER A 1 124 ? 22.484 1.814 8.07 1 96.5 124 SER A O 1
ATOM 958 N N . PRO A 1 125 ? 23.844 2.889 9.461 1 94.5 125 PRO A N 1
ATOM 959 C CA . PRO A 1 125 ? 23.234 4.176 9.141 1 94.5 125 PRO A CA 1
ATOM 960 C C . PRO A 1 125 ? 23.328 4.516 7.652 1 94.5 125 PRO A C 1
A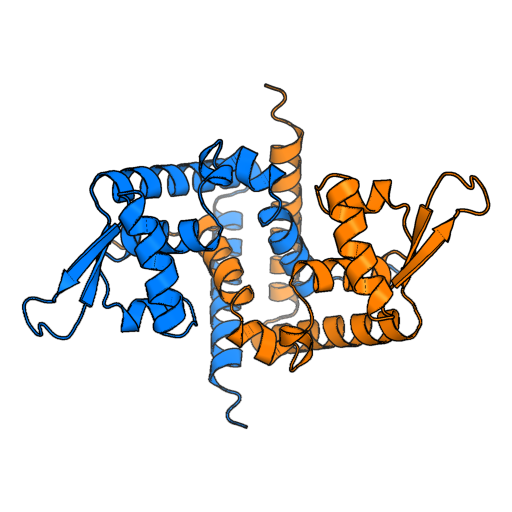TOM 962 O O . PRO A 1 125 ? 22.406 5.113 7.094 1 94.5 125 PRO A O 1
ATOM 965 N N . GLN A 1 126 ? 24.375 4.043 7.043 1 95.44 126 GLN A N 1
ATOM 966 C CA . GLN A 1 126 ? 24.578 4.32 5.625 1 95.44 126 GLN A CA 1
ATOM 967 C C . GLN A 1 126 ? 23.562 3.568 4.766 1 95.44 126 GLN A C 1
ATOM 969 O O . GLN A 1 126 ? 23.062 4.109 3.785 1 95.44 126 GLN A O 1
ATOM 974 N N . GLU A 1 127 ? 23.25 2.355 5.133 1 95.81 127 GLU A N 1
ATOM 975 C CA . GLU A 1 127 ? 22.266 1.569 4.398 1 95.81 127 GLU A CA 1
ATOM 976 C C . GLU A 1 127 ? 20.875 2.186 4.512 1 95.81 127 GLU A C 1
ATOM 978 O O . GLU A 1 127 ? 20.141 2.252 3.527 1 95.81 127 GLU A O 1
ATOM 983 N N . ARG A 1 128 ? 20.562 2.645 5.68 1 95.38 128 ARG A N 1
ATOM 984 C CA . ARG A 1 128 ? 19.266 3.258 5.906 1 95.38 128 ARG A CA 1
ATOM 985 C C . ARG A 1 128 ? 19.125 4.555 5.117 1 95.38 128 ARG A C 1
ATOM 987 O O . ARG A 1 128 ? 18.094 4.797 4.484 1 95.38 128 ARG A O 1
ATOM 994 N N . GLU A 1 129 ? 20.172 5.297 5.168 1 95.25 129 GLU A N 1
ATOM 995 C CA . GLU A 1 129 ? 20.156 6.559 4.43 1 95.25 129 GLU A CA 1
ATOM 996 C C . GLU A 1 129 ? 20.062 6.32 2.928 1 95.25 129 GLU A C 1
ATOM 998 O O . GLU A 1 129 ? 19.359 7.047 2.221 1 95.25 129 GLU A O 1
ATOM 1003 N N . MET A 1 130 ? 20.766 5.312 2.469 1 95.94 130 MET A N 1
ATOM 1004 C CA . MET A 1 130 ? 20.75 4.977 1.048 1 95.94 130 MET A CA 1
ATOM 1005 C C . MET A 1 130 ? 19.359 4.539 0.612 1 95.94 130 MET A C 1
ATOM 1007 O O . MET A 1 130 ? 18.859 4.969 -0.434 1 95.94 130 MET A O 1
ATOM 1011 N N . LEU A 1 131 ? 18.703 3.734 1.395 1 96.12 131 LEU A N 1
ATOM 1012 C CA . LEU A 1 131 ? 17.344 3.311 1.069 1 96.12 131 LEU A CA 1
ATOM 1013 C C . LEU A 1 131 ? 16.406 4.508 1.023 1 96.12 131 LEU A C 1
ATOM 1015 O O . LEU A 1 131 ? 15.609 4.641 0.092 1 96.12 131 LEU A O 1
ATOM 1019 N N . ASP A 1 132 ? 16.547 5.328 2.037 1 95.19 132 ASP A N 1
ATOM 1020 C CA . ASP A 1 132 ? 15.68 6.5 2.096 1 95.19 132 ASP A CA 1
ATOM 1021 C C . ASP A 1 132 ? 15.875 7.391 0.868 1 95.19 132 ASP A C 1
ATOM 1023 O O . ASP A 1 132 ? 14.898 7.863 0.277 1 95.19 132 ASP A O 1
ATOM 1027 N N . ARG A 1 133 ? 17.094 7.562 0.47 1 95.38 133 ARG A N 1
ATOM 1028 C CA . ARG A 1 133 ? 17.406 8.398 -0.685 1 95.38 133 ARG A CA 1
ATOM 1029 C C . ARG A 1 133 ? 16.828 7.797 -1.966 1 95.38 133 ARG A C 1
ATOM 1031 O O . ARG A 1 133 ? 16.234 8.508 -2.777 1 95.38 133 ARG A O 1
ATOM 1038 N N . LEU A 1 134 ? 17.062 6.543 -2.172 1 96 134 LEU A N 1
ATOM 1039 C CA . LEU A 1 134 ? 16.594 5.875 -3.385 1 96 134 LEU A CA 1
ATOM 1040 C C . LEU A 1 134 ? 15.078 5.816 -3.43 1 96 134 LEU A C 1
ATOM 1042 O O . LEU A 1 134 ? 14.477 5.996 -4.492 1 96 134 LEU A O 1
ATOM 1046 N N . LEU A 1 135 ? 14.43 5.617 -2.27 1 94.88 135 LEU A N 1
ATOM 1047 C CA . LEU A 1 135 ? 12.969 5.605 -2.191 1 94.88 135 LEU A CA 1
ATOM 1048 C C . LEU A 1 135 ? 12.398 6.984 -2.51 1 94.88 135 LEU A C 1
ATOM 1050 O O . LEU A 1 135 ? 11.391 7.094 -3.217 1 94.88 135 LEU A O 1
ATOM 1054 N N . SER A 1 136 ? 13.047 7.965 -1.958 1 94.06 136 SER A N 1
ATOM 1055 C CA . SER A 1 136 ? 12.609 9.336 -2.215 1 94.06 136 SER A CA 1
ATOM 1056 C C . SER A 1 136 ? 12.695 9.68 -3.697 1 94.06 136 SER A C 1
ATOM 1058 O O . SER A 1 136 ? 11.805 10.32 -4.246 1 94.06 136 SER A O 1
ATOM 1060 N N . A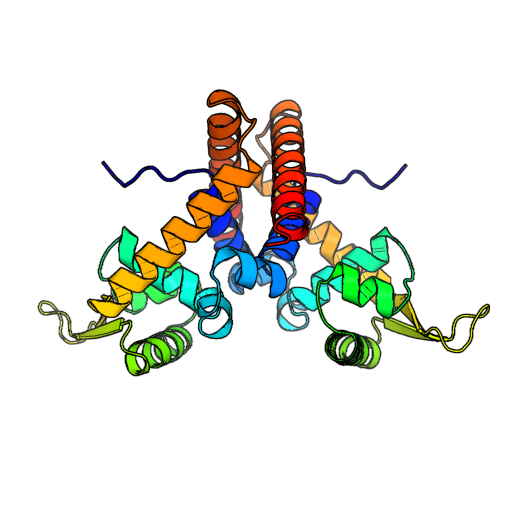RG A 1 137 ? 13.758 9.234 -4.285 1 94.62 137 ARG A N 1
ATOM 1061 C CA . ARG A 1 137 ? 13.922 9.453 -5.719 1 94.62 137 ARG A CA 1
ATOM 1062 C C . ARG A 1 137 ? 12.859 8.703 -6.516 1 94.62 137 ARG A C 1
ATOM 1064 O O . ARG A 1 137 ? 12.312 9.234 -7.484 1 94.62 137 ARG A O 1
ATOM 1071 N N . LEU A 1 138 ? 12.578 7.48 -6.137 1 93.94 138 LEU A N 1
ATOM 1072 C CA . LEU A 1 138 ? 11.531 6.703 -6.789 1 93.94 138 LEU A CA 1
ATOM 1073 C C . LEU A 1 138 ? 10.18 7.391 -6.652 1 93.94 138 LEU A C 1
ATOM 1075 O O . LEU A 1 138 ? 9.422 7.48 -7.625 1 93.94 138 LEU A O 1
ATOM 1079 N N . LEU A 1 139 ? 9.867 7.852 -5.453 1 90.62 139 LEU A N 1
ATOM 1080 C CA . LEU A 1 139 ? 8.617 8.555 -5.188 1 90.62 139 LEU A CA 1
ATOM 1081 C C . LEU A 1 139 ? 8.469 9.766 -6.105 1 90.62 139 LEU A C 1
ATOM 1083 O O . LEU A 1 139 ? 7.422 9.961 -6.719 1 90.62 139 LEU A O 1
ATOM 1087 N N . ALA A 1 140 ? 9.516 10.516 -6.262 1 90.06 140 ALA A N 1
ATOM 1088 C CA . ALA A 1 140 ? 9.5 11.688 -7.133 1 90.06 140 ALA A CA 1
ATOM 1089 C C . ALA A 1 140 ? 9.281 11.281 -8.586 1 90.06 140 ALA A C 1
ATOM 1091 O O . ALA A 1 140 ? 8.547 11.953 -9.32 1 90.06 140 ALA A O 1
ATOM 1092 N N . GLY A 1 141 ? 9.93 10.219 -9 1 89.5 141 GLY A N 1
ATOM 1093 C CA . GLY A 1 141 ? 9.766 9.719 -10.359 1 89.5 141 GLY A CA 1
ATOM 1094 C C . GLY A 1 141 ? 8.352 9.266 -10.656 1 89.5 141 GLY A C 1
ATOM 1095 O O . GLY A 1 141 ? 7.816 9.531 -11.734 1 89.5 141 GLY A O 1
ATOM 1096 N N . LEU A 1 142 ? 7.773 8.609 -9.695 1 85.81 142 LEU A N 1
ATOM 1097 C CA . LEU A 1 142 ? 6.414 8.117 -9.883 1 85.81 142 LEU A CA 1
ATOM 1098 C C . LEU A 1 142 ? 5.418 9.266 -9.922 1 85.81 142 LEU A C 1
ATOM 1100 O O . LEU A 1 142 ? 4.445 9.227 -10.68 1 85.81 142 LEU A O 1
ATOM 1104 N N . GLU A 1 143 ? 5.602 10.273 -9.148 1 82.31 143 GLU A N 1
ATOM 1105 C CA . GLU A 1 143 ? 4.738 11.453 -9.141 1 82.31 143 GLU A CA 1
ATOM 1106 C C . GLU A 1 143 ? 4.852 12.227 -10.453 1 82.31 143 GLU A C 1
ATOM 1108 O O . GLU A 1 143 ? 3.854 12.734 -10.969 1 82.31 143 GLU A O 1
ATOM 1113 N N . ARG A 1 144 ? 6.035 12.305 -10.93 1 81.12 144 ARG A N 1
ATOM 1114 C CA . ARG A 1 144 ? 6.246 12.992 -12.203 1 81.12 144 ARG A CA 1
ATOM 1115 C C . ARG A 1 144 ? 5.562 12.25 -13.344 1 81.12 144 ARG A C 1
ATOM 1117 O O . ARG A 1 144 ? 4.992 12.875 -14.242 1 81.12 144 ARG A O 1
ATOM 1124 N N . SER A 1 145 ? 5.766 11.016 -13.297 1 73.19 145 SER A N 1
ATOM 1125 C CA . SER A 1 145 ? 5.156 10.211 -14.344 1 73.19 145 SER A CA 1
ATOM 1126 C C . SER A 1 145 ? 3.635 10.266 -14.281 1 73.19 145 SER A C 1
ATOM 1128 O O . SER A 1 145 ? 2.957 10.094 -15.297 1 73.19 145 SER A O 1
ATOM 1130 N N . ALA A 1 146 ? 3.072 10.406 -13.148 1 65.06 146 ALA A N 1
ATOM 1131 C CA . ALA A 1 146 ? 1.627 10.508 -12.969 1 65.06 146 ALA A CA 1
ATOM 1132 C C . ALA A 1 146 ? 1.111 11.867 -13.414 1 65.06 146 ALA A C 1
ATOM 1134 O O . ALA A 1 146 ? -0.044 12 -13.828 1 65.06 146 ALA A O 1
ATOM 1135 N N . GLN A 1 147 ? 1.811 12.914 -13.117 1 59.25 147 GLN A N 1
ATOM 1136 C CA . GLN A 1 147 ? 1.426 14.258 -13.539 1 59.25 147 GLN A CA 1
ATOM 1137 C C . GLN A 1 147 ? 1.618 14.438 -15.047 1 59.25 147 GLN A C 1
ATOM 1139 O O . GLN A 1 147 ? 0.9 15.203 -15.68 1 59.25 147 GLN A O 1
ATOM 1144 N N . GLY A 1 148 ? 2.75 14.094 -15.656 1 54.06 148 GLY A N 1
ATOM 1145 C CA . GLY A 1 148 ? 3.162 14.406 -17.016 1 54.06 148 GLY A CA 1
ATOM 1146 C C . GLY A 1 148 ? 2.309 13.727 -18.078 1 54.06 148 GLY A C 1
ATOM 1147 O O . GLY A 1 148 ? 2.516 13.93 -19.266 1 54.06 148 GLY A O 1
ATOM 1148 N N . ASP A 1 149 ? 1.763 12.516 -18.078 1 42.31 149 ASP A N 1
ATOM 1149 C CA . ASP A 1 149 ? 1.209 12.125 -19.375 1 42.31 149 ASP A CA 1
ATOM 1150 C C . ASP A 1 149 ? 0.019 13 -19.75 1 42.31 149 ASP A C 1
ATOM 1152 O O . ASP A 1 149 ? -1.104 12.758 -19.297 1 42.31 149 ASP A O 1
ATOM 1156 N N . PRO A 1 150 ? 0.266 14.297 -19.953 1 39 150 PRO A N 1
ATOM 1157 C CA . PRO A 1 150 ? -0.729 14.938 -20.828 1 39 150 PRO A CA 1
ATOM 1158 C C . PRO A 1 150 ? -1.05 14.102 -22.062 1 39 150 PRO A C 1
ATOM 1160 O O . PRO A 1 150 ? -0.145 13.727 -22.812 1 39 150 PRO A O 1
ATOM 1163 N N . GLY A 1 151 ? -1.372 12.836 -22.266 1 27.98 151 GLY A N 1
ATOM 1164 C CA . GLY A 1 151 ? -1.984 12.789 -23.578 1 27.98 151 GLY A CA 1
ATOM 1165 C C . GLY A 1 151 ? -3.021 13.875 -23.797 1 27.98 151 GLY A C 1
ATOM 1166 O O . GLY A 1 151 ? -3.543 14.445 -22.828 1 27.98 151 GLY A O 1
ATOM 1167 N N . MET B 1 1 ? 13.125 22.453 11.789 1 25.66 1 MET B N 1
ATOM 1168 C CA . MET B 1 1 ? 13.742 21.344 11.07 1 25.66 1 MET B CA 1
ATOM 1169 C C . MET B 1 1 ? 12.703 20.281 10.719 1 25.66 1 MET B C 1
ATOM 1171 O O . MET B 1 1 ? 11.867 19.922 11.555 1 25.66 1 MET B O 1
ATOM 1175 N N . ALA B 1 2 ? 11.938 20.172 9.789 1 38.12 2 AL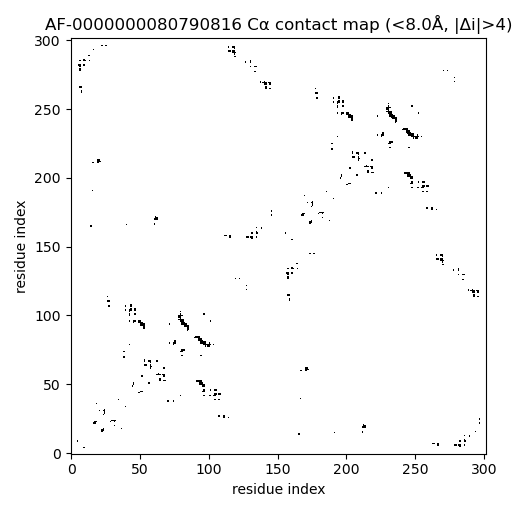A B N 1
ATOM 1176 C CA . ALA B 1 2 ? 10.875 19.219 9.445 1 38.12 2 ALA B CA 1
ATOM 1177 C C . ALA B 1 2 ? 11.148 17.844 10.055 1 38.12 2 ALA B C 1
ATOM 1179 O O . ALA B 1 2 ? 12.25 17.312 9.906 1 38.12 2 ALA B O 1
ATOM 1180 N N . THR B 1 3 ? 10.648 17.188 11.055 1 43.09 3 THR B N 1
ATOM 1181 C CA . THR B 1 3 ? 10.906 16.047 11.922 1 43.09 3 THR B CA 1
ATOM 1182 C C . THR B 1 3 ? 11.359 14.836 11.102 1 43.09 3 THR B C 1
ATOM 1184 O O . THR B 1 3 ? 10.953 14.672 9.953 1 43.09 3 THR B O 1
ATOM 1187 N N . GLY B 1 4 ? 12.578 14.172 11.336 1 49.09 4 GLY B N 1
ATOM 1188 C CA . GLY B 1 4 ? 13.453 13.188 10.719 1 49.09 4 GLY B CA 1
ATOM 1189 C C . GLY B 1 4 ? 12.695 12.102 9.984 1 49.09 4 GLY B C 1
ATOM 1190 O O . GLY B 1 4 ? 12.312 11.094 10.578 1 49.09 4 GLY B O 1
ATOM 1191 N N . SER B 1 5 ? 12.125 12.484 8.844 1 64.88 5 SER B N 1
ATOM 1192 C CA . SER B 1 5 ? 11.539 11.547 7.895 1 64.88 5 SER B CA 1
ATOM 1193 C C . SER B 1 5 ? 12.492 10.398 7.59 1 64.88 5 SER B C 1
ATOM 1195 O O . SER B 1 5 ? 13.703 10.594 7.5 1 64.88 5 SER B O 1
ATOM 1197 N N . GLY B 1 6 ? 12.25 9.281 8.07 1 83.56 6 GLY B N 1
ATOM 1198 C CA . GLY B 1 6 ? 13.047 8.086 7.836 1 83.56 6 GLY B CA 1
ATOM 1199 C C . GLY B 1 6 ? 12.422 7.133 6.836 1 83.56 6 GLY B C 1
ATOM 1200 O O . GLY B 1 6 ? 11.477 7.5 6.133 1 83.56 6 GLY B O 1
ATOM 1201 N N . VAL B 1 7 ? 13.031 6.145 6.578 1 89.25 7 VAL B N 1
ATOM 1202 C CA . VAL B 1 7 ? 12.641 5.113 5.621 1 89.25 7 VAL B CA 1
ATOM 1203 C C . VAL B 1 7 ? 11.156 4.785 5.793 1 89.25 7 VAL B C 1
ATOM 1205 O O . VAL B 1 7 ? 10.43 4.637 4.809 1 89.25 7 VAL B O 1
ATOM 1208 N N . GLU B 1 8 ? 10.711 4.867 7.031 1 88 8 GLU B N 1
ATOM 1209 C CA . GLU B 1 8 ? 9.32 4.531 7.32 1 88 8 GLU B CA 1
ATOM 1210 C C . GLU B 1 8 ? 8.367 5.551 6.703 1 88 8 GLU B C 1
ATOM 1212 O O . GLU B 1 8 ? 7.367 5.18 6.082 1 88 8 GLU B O 1
ATOM 1217 N N . ASP B 1 9 ? 8.727 6.816 6.84 1 86.88 9 ASP B N 1
ATOM 1218 C CA . ASP B 1 9 ? 7.875 7.875 6.305 1 86.88 9 ASP B CA 1
ATOM 1219 C C . ASP B 1 9 ? 7.82 7.824 4.781 1 86.88 9 ASP B C 1
ATOM 1221 O O . ASP B 1 9 ? 6.75 7.941 4.188 1 86.88 9 ASP B O 1
ATOM 1225 N N . THR B 1 10 ? 8.992 7.609 4.219 1 88.25 10 THR B N 1
ATOM 1226 C CA . THR B 1 10 ? 9.062 7.559 2.764 1 88.25 10 THR B CA 1
ATOM 1227 C C . THR B 1 10 ? 8.32 6.336 2.229 1 88.25 10 THR B C 1
ATOM 1229 O O . THR B 1 10 ? 7.625 6.418 1.217 1 88.25 10 THR B O 1
ATOM 1232 N N . MET B 1 11 ? 8.43 5.277 2.896 1 88.44 11 MET B N 1
ATOM 1233 C CA . MET B 1 11 ? 7.746 4.051 2.49 1 88.44 11 MET B CA 1
ATOM 1234 C C . MET B 1 11 ? 6.234 4.215 2.584 1 88.44 11 MET B C 1
ATOM 1236 O O . MET B 1 11 ? 5.504 3.789 1.688 1 88.44 11 MET B O 1
ATOM 1240 N N . LEU B 1 12 ? 5.793 4.781 3.623 1 84.19 12 LEU B N 1
ATOM 1241 C CA . LEU B 1 12 ? 4.363 5.008 3.809 1 84.19 12 LEU B CA 1
ATOM 1242 C C . LEU B 1 12 ? 3.818 5.941 2.73 1 84.19 12 LEU B C 1
ATOM 1244 O O . LEU B 1 12 ? 2.719 5.723 2.213 1 84.19 12 LEU B O 1
ATOM 1248 N N . GLU B 1 13 ? 4.621 6.918 2.436 1 85.19 13 GLU B N 1
ATOM 1249 C CA . GLU B 1 13 ? 4.219 7.836 1.375 1 85.19 13 GLU B CA 1
ATOM 1250 C C . GLU B 1 13 ? 4.133 7.121 0.029 1 85.19 13 GLU B C 1
ATOM 1252 O O . GLU B 1 13 ? 3.217 7.375 -0.756 1 85.19 13 GLU B O 1
ATOM 1257 N N . LEU B 1 14 ? 5.105 6.312 -0.21 1 87.31 14 LEU B N 1
ATOM 1258 C CA . LEU B 1 14 ? 5.109 5.547 -1.451 1 87.31 14 LEU B CA 1
ATOM 1259 C C . LEU B 1 14 ? 3.883 4.641 -1.537 1 87.31 14 LEU B C 1
ATOM 1261 O O . LEU B 1 14 ? 3.223 4.582 -2.576 1 87.31 14 LEU B O 1
ATOM 1265 N N . ALA B 1 15 ? 3.596 3.99 -0.435 1 85.06 15 ALA B N 1
ATOM 1266 C CA . ALA B 1 15 ? 2.418 3.125 -0.385 1 85.06 15 ALA B CA 1
ATOM 1267 C C . ALA B 1 15 ? 1.14 3.928 -0.605 1 85.06 15 ALA B C 1
ATOM 1269 O O . ALA B 1 15 ? 0.241 3.488 -1.327 1 85.06 15 ALA B O 1
ATOM 1270 N N . ARG B 1 16 ? 1.032 5.059 0.002 1 84.06 16 ARG B N 1
ATOM 1271 C CA . ARG B 1 16 ? -0.122 5.938 -0.159 1 84.06 16 ARG B CA 1
ATOM 1272 C C . ARG B 1 16 ? -0.287 6.363 -1.614 1 84.06 16 ARG B C 1
ATOM 1274 O O . ARG B 1 16 ? -1.374 6.246 -2.182 1 84.06 16 ARG B O 1
ATOM 1281 N N . VAL B 1 17 ? 0.75 6.801 -2.238 1 84.38 17 VAL B N 1
ATOM 1282 C CA . VAL B 1 17 ? 0.707 7.285 -3.615 1 84.38 17 VAL B CA 1
ATOM 1283 C C . VAL B 1 17 ? 0.318 6.145 -4.551 1 84.38 17 VAL B C 1
ATOM 1285 O O . VAL B 1 17 ? -0.534 6.316 -5.43 1 84.38 17 VAL B O 1
ATOM 1288 N N . MET B 1 18 ? 0.885 4.992 -4.266 1 83.44 18 MET B N 1
ATOM 1289 C CA . MET B 1 18 ? 0.626 3.84 -5.125 1 83.44 18 MET B CA 1
ATOM 1290 C C . MET B 1 18 ? -0.809 3.352 -4.965 1 83.44 18 MET B C 1
ATOM 1292 O O . MET B 1 18 ? -1.356 2.709 -5.863 1 83.44 18 MET B O 1
ATOM 1296 N N . SER B 1 19 ? -1.413 3.691 -3.867 1 80.06 19 SER B N 1
ATOM 1297 C CA . SER B 1 19 ? -2.771 3.232 -3.594 1 80.06 19 SER B CA 1
ATOM 1298 C C . SER B 1 19 ? -3.805 4.188 -4.18 1 80.06 19 SER B C 1
ATOM 1300 O O . SER B 1 19 ? -4.988 3.855 -4.258 1 80.06 19 SER B O 1
ATOM 1302 N N . ARG B 1 20 ? -3.414 5.293 -4.617 1 82.88 20 ARG B N 1
ATOM 1303 C CA . ARG B 1 20 ? -4.348 6.277 -5.148 1 82.88 20 ARG B CA 1
ATOM 1304 C C . ARG B 1 20 ? -5.004 5.773 -6.43 1 82.88 20 ARG B C 1
ATOM 1306 O O . ARG B 1 20 ? -4.324 5.238 -7.312 1 82.88 20 ARG B O 1
ATOM 1313 N N . SER B 1 21 ? -6.281 6.008 -6.453 1 82.75 21 SER B N 1
ATOM 1314 C CA . SER B 1 21 ? -7.031 5.551 -7.617 1 82.75 21 SER B CA 1
ATOM 1315 C C . SER B 1 21 ? -6.504 6.184 -8.898 1 82.75 21 SER B C 1
ATOM 1317 O O . SER B 1 21 ? -6.449 5.531 -9.945 1 82.75 21 SER B O 1
ATOM 1319 N N . SER B 1 22 ? -6.12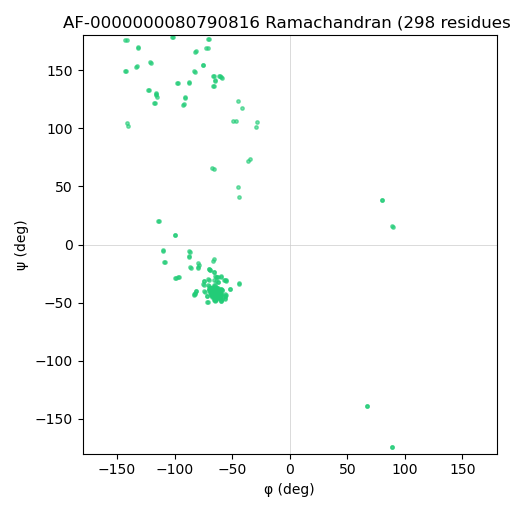5 7.453 -8.828 1 83.56 22 SER B N 1
ATOM 1320 C CA . SER B 1 22 ? -5.613 8.148 -10 1 83.56 22 SER B CA 1
ATOM 1321 C C . SER B 1 22 ? -4.316 7.516 -10.492 1 83.56 22 SER B C 1
ATOM 1323 O O . SER B 1 22 ? -4.102 7.387 -11.703 1 83.56 22 SER B O 1
ATOM 1325 N N . VAL B 1 23 ? -3.48 7.086 -9.617 1 84.25 23 VAL B N 1
ATOM 1326 C CA . VAL B 1 23 ? -2.211 6.457 -9.969 1 84.25 23 VAL B CA 1
ATOM 1327 C C . VAL B 1 23 ? -2.465 5.066 -10.547 1 84.25 23 VAL B C 1
ATOM 1329 O O . VAL B 1 23 ? -1.914 4.707 -11.586 1 84.25 23 VAL B O 1
ATOM 1332 N N . ARG B 1 24 ? -3.32 4.336 -9.93 1 86.69 24 ARG B N 1
ATOM 1333 C CA . ARG B 1 24 ? -3.658 3.004 -10.422 1 86.69 24 ARG B CA 1
ATOM 1334 C C . ARG B 1 24 ? -4.285 3.072 -11.805 1 86.69 24 ARG B C 1
ATOM 1336 O O . ARG B 1 24 ? -4.004 2.232 -12.664 1 86.69 24 ARG B O 1
ATOM 1343 N N . ARG B 1 25 ? -5.07 4.059 -12.039 1 87.44 25 ARG B N 1
ATOM 1344 C CA . ARG B 1 25 ? -5.703 4.238 -13.344 1 87.44 25 ARG B CA 1
ATOM 1345 C C . ARG B 1 25 ? -4.668 4.574 -14.414 1 87.44 25 ARG B C 1
ATOM 1347 O O . ARG B 1 25 ? -4.777 4.125 -15.555 1 87.44 25 ARG B O 1
ATOM 1354 N N . ARG B 1 26 ? -3.801 5.375 -14.031 1 85.75 26 ARG B N 1
ATOM 1355 C CA . ARG B 1 26 ? -2.75 5.75 -14.969 1 85.75 26 ARG B CA 1
ATOM 1356 C C . ARG B 1 26 ? -1.891 4.543 -15.336 1 85.75 26 ARG B C 1
ATOM 1358 O O . ARG B 1 26 ? -1.471 4.402 -16.484 1 85.75 26 ARG B O 1
ATOM 1365 N N . ILE B 1 27 ? -1.657 3.707 -14.406 1 85.38 27 ILE B N 1
ATOM 1366 C CA . ILE B 1 27 ? -0.758 2.576 -14.609 1 85.38 27 ILE B CA 1
ATOM 1367 C C . ILE B 1 27 ? -1.51 1.436 -15.289 1 85.38 27 ILE B C 1
ATOM 1369 O O . ILE B 1 27 ? -1.023 0.86 -16.266 1 85.38 27 ILE B O 1
ATOM 1373 N N . HIS B 1 28 ? -2.74 1.196 -14.82 1 88.56 28 HIS B N 1
ATOM 1374 C CA . HIS B 1 28 ? -3.418 -0.03 -15.219 1 88.56 28 HIS B CA 1
ATOM 1375 C C . HIS B 1 28 ? -4.59 0.268 -16.156 1 88.56 28 HIS B C 1
ATOM 1377 O O . HIS B 1 28 ? -5.254 -0.651 -16.641 1 88.56 28 HIS B O 1
ATOM 1383 N N . GLY B 1 29 ? -4.891 1.531 -16.375 1 88.81 29 GLY B N 1
ATOM 1384 C CA . GLY B 1 29 ? -6.027 1.897 -17.219 1 88.81 29 GLY B CA 1
ATOM 1385 C C . GLY B 1 29 ? -7.363 1.513 -16.609 1 88.81 29 GLY B C 1
ATOM 1386 O O . GLY B 1 29 ? -7.562 1.656 -15.398 1 88.81 29 GLY B O 1
ATOM 1387 N N . SER B 1 30 ? -8.25 1.03 -17.391 1 89.88 30 SER B N 1
ATOM 1388 C CA . SER B 1 30 ? -9.609 0.72 -16.969 1 89.88 30 SER B CA 1
ATOM 1389 C C . SER B 1 30 ? -9.633 -0.469 -16.016 1 89.88 30 SER B C 1
ATOM 1391 O O . SER B 1 30 ? -10.594 -0.648 -15.273 1 89.88 30 SER B O 1
ATOM 1393 N N . LEU B 1 31 ? -8.602 -1.257 -16.078 1 90.62 31 LEU B N 1
ATOM 1394 C CA . LEU B 1 31 ? -8.531 -2.416 -15.188 1 90.62 31 LEU B CA 1
ATOM 1395 C C . LEU B 1 31 ? -8.492 -1.984 -13.727 1 90.62 31 LEU B C 1
ATOM 1397 O O . LEU B 1 31 ? -8.938 -2.723 -12.844 1 90.62 31 LEU B O 1
ATOM 1401 N N . ALA B 1 32 ? -7.945 -0.751 -13.531 1 87.94 32 ALA B N 1
ATOM 1402 C CA . ALA B 1 32 ? -7.855 -0.222 -12.172 1 87.94 32 ALA B CA 1
ATOM 1403 C C . ALA B 1 32 ? -9.242 0.025 -11.586 1 87.94 32 ALA B C 1
ATOM 1405 O O . ALA B 1 32 ? -9.414 0.026 -10.359 1 87.94 32 ALA B O 1
ATOM 1406 N N . ASP B 1 33 ? -10.211 0.213 -12.414 1 88.81 33 ASP B N 1
ATOM 1407 C CA . ASP B 1 33 ? -11.578 0.447 -11.969 1 88.81 33 ASP B CA 1
ATOM 1408 C C . ASP B 1 33 ? -12.312 -0.871 -11.719 1 88.81 33 ASP B C 1
ATOM 1410 O O . ASP B 1 33 ? -13.297 -0.911 -10.984 1 88.81 33 ASP B O 1
ATOM 1414 N N . GLU B 1 34 ? -11.781 -1.881 -12.32 1 91.44 34 GLU B N 1
ATOM 1415 C CA . GLU B 1 34 ? -12.461 -3.172 -12.273 1 91.44 34 GLU B CA 1
ATOM 1416 C C . GLU B 1 34 ? -11.852 -4.082 -11.211 1 91.44 34 GLU B C 1
ATOM 1418 O O . GLU B 1 34 ? -12.531 -4.965 -10.68 1 91.44 34 GLU B O 1
ATOM 1423 N N . LEU B 1 35 ? -10.57 -3.859 -10.977 1 93.75 35 LEU B N 1
ATOM 1424 C CA . LEU B 1 35 ? -9.836 -4.738 -10.078 1 93.75 35 LEU B CA 1
ATOM 1425 C C . LEU B 1 35 ? -9.359 -3.979 -8.844 1 93.75 35 LEU B C 1
ATOM 1427 O O . LEU B 1 35 ? -8.75 -2.914 -8.961 1 93.75 35 LEU B O 1
ATOM 1431 N N . SER B 1 36 ? -9.602 -4.508 -7.691 1 89.25 36 SER B N 1
ATOM 1432 C CA . SER B 1 36 ? -9.023 -3.969 -6.465 1 89.25 36 SER B CA 1
ATOM 1433 C C . SER B 1 36 ? -7.535 -4.27 -6.371 1 89.25 36 SER B C 1
ATOM 1435 O O . SER B 1 36 ? -7.016 -5.102 -7.121 1 89.25 36 SER B O 1
ATOM 1437 N N . PRO B 1 37 ? -6.855 -3.67 -5.453 1 88 37 PRO B N 1
ATOM 1438 C CA . PRO B 1 37 ? -5.449 -4.012 -5.238 1 88 37 PRO B CA 1
ATOM 1439 C C . PRO B 1 37 ? -5.246 -5.488 -4.902 1 88 37 PRO B C 1
ATOM 1441 O O . PRO B 1 37 ? -4.324 -6.121 -5.422 1 88 37 PRO B O 1
ATOM 1444 N N . THR B 1 38 ? -6.16 -5.988 -4.121 1 89.75 38 THR B N 1
ATOM 1445 C CA . THR B 1 38 ? -6.066 -7.402 -3.768 1 89.75 38 THR B CA 1
ATOM 1446 C C . THR B 1 38 ? -6.25 -8.281 -5 1 89.75 38 THR B C 1
ATOM 1448 O O . THR B 1 38 ? -5.543 -9.281 -5.168 1 89.75 38 THR B O 1
ATOM 1451 N N . ASP B 1 39 ? -7.191 -7.902 -5.848 1 93.44 39 ASP B N 1
ATOM 1452 C CA . ASP B 1 39 ? -7.371 -8.633 -7.098 1 93.44 39 ASP B CA 1
ATOM 1453 C C . ASP B 1 39 ? -6.074 -8.664 -7.906 1 93.44 39 ASP B C 1
ATOM 1455 O O . ASP B 1 39 ? -5.684 -9.719 -8.414 1 93.44 39 ASP B O 1
ATOM 1459 N N . THR B 1 40 ? -5.496 -7.527 -7.992 1 92 40 THR B N 1
ATOM 1460 C CA . THR B 1 40 ? -4.254 -7.379 -8.742 1 92 40 THR B CA 1
ATOM 1461 C C . THR B 1 40 ? -3.162 -8.273 -8.164 1 92 40 THR B C 1
ATOM 1463 O O . THR B 1 40 ? -2.471 -8.977 -8.906 1 92 40 THR B O 1
ATOM 1466 N N . TRP B 1 41 ? -3.051 -8.297 -6.887 1 91.25 41 TRP B N 1
ATOM 1467 C CA . TRP B 1 41 ? -2.053 -9.133 -6.223 1 91.25 41 TRP B CA 1
ATOM 1468 C C . TRP B 1 41 ? -2.312 -10.609 -6.484 1 91.25 41 TRP B C 1
ATOM 1470 O O . TRP B 1 41 ? -1.388 -11.359 -6.801 1 91.25 41 TRP B O 1
ATOM 1480 N N . LEU B 1 42 ? -3.514 -11.008 -6.395 1 94.69 42 LEU B N 1
ATOM 1481 C CA . LEU B 1 42 ? -3.871 -12.414 -6.578 1 94.69 42 LEU B CA 1
ATOM 1482 C C . LEU B 1 42 ? -3.561 -12.867 -8 1 94.69 42 LEU B C 1
ATOM 1484 O O . LEU B 1 42 ? -2.928 -13.906 -8.195 1 94.69 42 LEU B O 1
ATOM 1488 N N . LEU B 1 43 ? -3.963 -12.086 -8.938 1 96.5 43 LEU B N 1
ATOM 1489 C CA . LEU B 1 43 ? -3.779 -12.438 -10.344 1 96.5 43 LEU B CA 1
ATOM 1490 C C . LEU B 1 43 ? -2.299 -12.5 -10.703 1 96.5 43 LEU B C 1
ATOM 1492 O O . LEU B 1 43 ? -1.846 -13.461 -11.328 1 96.5 43 LEU B O 1
ATOM 1496 N N . THR B 1 44 ? -1.577 -11.523 -10.297 1 94.06 44 THR B N 1
ATOM 1497 C CA . THR B 1 44 ? -0.165 -11.477 -10.648 1 94.06 44 THR B CA 1
ATOM 1498 C C . THR B 1 44 ? 0.62 -12.555 -9.922 1 94.06 44 THR B C 1
ATOM 1500 O O . THR B 1 44 ? 1.554 -13.141 -10.477 1 94.06 44 THR B O 1
ATOM 1503 N N . HIS B 1 45 ? 0.247 -12.852 -8.695 1 94 45 HIS B N 1
ATOM 1504 C CA . HIS B 1 45 ? 0.915 -13.898 -7.934 1 94 45 HIS B CA 1
ATOM 1505 C C . HIS B 1 45 ? 0.691 -15.273 -8.562 1 94 45 HIS B C 1
ATOM 1507 O O . HIS B 1 45 ? 1.644 -16.031 -8.781 1 94 45 HIS B O 1
ATOM 1513 N N . LEU B 1 46 ? -0.482 -15.562 -8.883 1 96.69 46 LEU B N 1
ATOM 1514 C CA . LEU B 1 46 ? -0.807 -16.844 -9.477 1 96.69 46 LEU B CA 1
ATOM 1515 C C . LEU B 1 46 ? -0.159 -17 -10.852 1 96.69 46 LEU B C 1
ATOM 1517 O O . LEU B 1 46 ? 0.221 -18.094 -11.25 1 96.69 46 LEU B O 1
ATOM 1521 N N . SER B 1 47 ? -0.068 -15.891 -11.555 1 95.69 47 SER B N 1
ATOM 1522 C CA . SER B 1 47 ? 0.619 -15.906 -12.844 1 95.69 47 SER B CA 1
ATOM 1523 C C . SER B 1 47 ? 2.088 -16.281 -12.68 1 95.69 47 SER B C 1
ATOM 1525 O O . SER B 1 47 ? 2.664 -16.953 -13.547 1 95.69 47 SER B O 1
ATOM 1527 N N . GLU B 1 48 ? 2.646 -15.922 -11.625 1 91.56 48 GLU B N 1
ATOM 1528 C CA . GLU B 1 48 ? 4.066 -16.125 -11.359 1 91.56 48 GLU B CA 1
ATOM 1529 C C . GLU B 1 48 ? 4.328 -17.547 -10.844 1 91.56 48 GLU B C 1
ATOM 1531 O O . GLU B 1 48 ? 5.258 -18.219 -11.297 1 91.56 48 GLU B O 1
ATOM 1536 N N . VAL B 1 49 ? 3.467 -18.078 -9.93 1 93.94 49 VAL B N 1
ATOM 1537 C CA . VAL B 1 49 ? 3.834 -19.281 -9.188 1 93.94 49 VAL B CA 1
ATOM 1538 C C . VAL B 1 49 ? 3.008 -20.469 -9.68 1 93.94 49 VAL B C 1
ATOM 1540 O O . VAL B 1 49 ? 3.318 -21.625 -9.375 1 93.94 49 VAL B O 1
ATOM 1543 N N . GLY B 1 50 ? 1.967 -20.141 -10.406 1 96.12 50 GLY B N 1
ATOM 1544 C CA . GLY B 1 50 ? 1.063 -21.188 -10.852 1 96.12 50 GLY B CA 1
ATOM 1545 C C . GLY B 1 50 ? -0.046 -21.484 -9.859 1 96.12 50 GLY B C 1
ATOM 1546 O O . GLY B 1 50 ? -0.224 -20.75 -8.883 1 96.12 50 GLY B O 1
ATOM 1547 N N . PRO B 1 51 ? -0.829 -22.484 -10.117 1 97.56 51 PRO B N 1
ATOM 1548 C CA . PRO B 1 51 ? -1.963 -22.812 -9.258 1 97.56 51 PRO B CA 1
ATOM 1549 C C . PRO B 1 51 ? -1.539 -23.125 -7.82 1 97.56 51 PRO B C 1
ATOM 1551 O O . PRO B 1 51 ? -0.483 -23.734 -7.602 1 97.56 51 PRO B O 1
ATOM 1554 N N . MET B 1 52 ? -2.387 -22.703 -6.902 1 97.31 52 MET B N 1
ATOM 1555 C CA . MET B 1 52 ? -2.139 -22.922 -5.48 1 97.31 52 MET B CA 1
ATOM 1556 C C . MET B 1 52 ? -3.385 -23.453 -4.789 1 97.31 52 MET B C 1
ATOM 1558 O O . MET B 1 52 ? -4.508 -23.188 -5.215 1 97.31 52 MET B O 1
ATOM 1562 N N . ALA B 1 53 ? -3.137 -24.188 -3.713 1 97.75 53 ALA B N 1
ATOM 1563 C CA . ALA B 1 53 ? -4.254 -24.562 -2.852 1 97.75 53 ALA B CA 1
ATOM 1564 C C . ALA B 1 53 ? -4.875 -23.344 -2.182 1 97.75 53 ALA B C 1
ATOM 1566 O O . ALA B 1 53 ? -4.164 -22.406 -1.805 1 97.75 53 ALA B O 1
ATOM 1567 N N . MET B 1 54 ? -6.164 -23.406 -2.016 1 97 54 MET B N 1
ATOM 1568 C CA . MET B 1 54 ? -6.902 -22.312 -1.382 1 97 54 MET B CA 1
ATOM 1569 C C . MET B 1 54 ? -6.277 -21.938 -0.044 1 97 54 MET B C 1
ATOM 1571 O O . MET B 1 54 ? -6.133 -20.75 0.267 1 97 54 MET B O 1
ATOM 1575 N N . THR B 1 55 ? -5.848 -22.922 0.654 1 95.88 55 THR B N 1
ATOM 1576 C CA . THR B 1 55 ? -5.277 -22.703 1.979 1 95.88 55 THR B CA 1
ATOM 1577 C C . THR B 1 55 ? -3.939 -21.984 1.875 1 95.88 55 THR B C 1
ATOM 1579 O O . THR B 1 55 ? -3.658 -21.062 2.66 1 95.88 55 THR B O 1
ATOM 1582 N N . GLU B 1 56 ? -3.141 -22.328 0.943 1 95.75 56 GLU B N 1
ATOM 1583 C CA . GLU B 1 56 ? -1.845 -21.688 0.719 1 95.75 56 GLU B CA 1
ATOM 1584 C C . GLU B 1 56 ? -2.008 -20.25 0.224 1 95.75 56 GLU B C 1
ATOM 1586 O O . GLU B 1 56 ? -1.236 -19.375 0.601 1 95.75 56 GLU B O 1
ATOM 1591 N N . LEU B 1 57 ? -2.982 -20.078 -0.581 1 95.62 57 LEU B N 1
ATOM 1592 C CA . LEU B 1 57 ? -3.262 -18.75 -1.108 1 95.62 57 LEU B CA 1
ATOM 1593 C C . LEU B 1 57 ? -3.734 -17.812 -0.001 1 95.62 57 LEU B C 1
ATOM 1595 O O . LEU B 1 57 ? -3.32 -16.656 0.056 1 95.62 57 LEU B O 1
ATOM 1599 N N . ALA B 1 58 ? -4.551 -18.344 0.882 1 94.69 58 ALA B N 1
ATOM 1600 C CA . ALA B 1 58 ? -5.027 -17.562 2.027 1 94.69 58 ALA B CA 1
ATOM 1601 C C . ALA B 1 58 ? -3.875 -17.188 2.949 1 94.69 58 ALA B C 1
ATOM 1603 O O . ALA B 1 58 ? -3.783 -16.031 3.398 1 94.69 58 ALA B O 1
ATOM 1604 N N . GLN B 1 59 ? -2.945 -18.156 3.133 1 90.31 59 GLN B N 1
ATOM 1605 C CA . GLN B 1 59 ? -1.771 -17.906 3.965 1 90.31 59 GLN B CA 1
ATOM 1606 C C . GLN B 1 59 ? -0.863 -16.859 3.34 1 90.31 59 GLN B C 1
ATOM 1608 O O . GLN B 1 59 ? -0.368 -15.961 4.031 1 90.31 59 GLN B O 1
ATOM 1613 N N . TRP B 1 60 ? -0.739 -16.984 2.096 1 88.75 60 TRP B N 1
ATOM 1614 C CA . TRP B 1 60 ? 0.084 -16.031 1.36 1 88.75 60 TRP B CA 1
ATOM 1615 C C . TRP B 1 60 ? -0.466 -14.617 1.503 1 88.75 60 TRP B C 1
ATOM 1617 O O . TRP B 1 60 ? 0.292 -13.672 1.722 1 88.75 60 TRP B O 1
ATOM 1627 N N . GLN B 1 61 ? -1.744 -14.414 1.389 1 89.44 61 GLN B N 1
ATOM 1628 C CA . GLN B 1 61 ? -2.385 -13.109 1.464 1 89.44 61 GLN B CA 1
ATOM 1629 C C . GLN B 1 61 ? -2.543 -12.656 2.912 1 89.44 61 GLN B C 1
ATOM 1631 O O . GLN B 1 61 ? -2.799 -11.477 3.176 1 89.44 61 GLN B O 1
ATOM 1636 N N . GLY B 1 62 ? -2.492 -13.602 3.83 1 86.69 62 GLY B N 1
ATOM 1637 C CA . GLY B 1 62 ? -2.65 -13.273 5.238 1 86.69 62 GLY B CA 1
ATOM 1638 C C . GLY B 1 62 ? -4.098 -13.086 5.648 1 86.69 62 GLY B C 1
ATOM 1639 O O . GLY B 1 62 ? -4.418 -12.18 6.426 1 86.69 62 GLY B O 1
ATOM 1640 N N . VAL B 1 63 ? -5 -13.898 5.121 1 88.88 63 VAL B N 1
ATOM 1641 C CA . VAL B 1 63 ? -6.418 -13.828 5.453 1 88.88 63 VAL B CA 1
ATOM 1642 C C . VAL B 1 63 ? -6.941 -15.227 5.777 1 88.88 63 VAL B C 1
ATOM 1644 O O . VAL B 1 63 ? -6.25 -16.219 5.539 1 88.88 63 VAL B O 1
ATOM 1647 N N . ASP B 1 64 ? -8.133 -15.234 6.285 1 91.75 64 ASP B N 1
ATOM 1648 C CA . ASP B 1 64 ? -8.719 -16.547 6.562 1 91.75 64 ASP B CA 1
ATOM 1649 C C . ASP B 1 64 ? -9.328 -17.156 5.301 1 91.75 64 ASP B C 1
ATOM 1651 O O . ASP B 1 64 ? -9.492 -16.469 4.293 1 91.75 64 ASP B O 1
ATOM 1655 N N . ARG B 1 65 ? -9.586 -18.359 5.379 1 92.88 65 ARG B N 1
ATOM 1656 C CA . ARG B 1 65 ? -10.07 -19.125 4.23 1 92.88 65 ARG B CA 1
ATOM 1657 C C . ARG B 1 65 ? -11.398 -18.578 3.727 1 92.88 65 ARG B C 1
ATOM 1659 O O . ARG B 1 65 ? -11.648 -18.531 2.52 1 92.88 65 ARG B O 1
ATOM 1666 N N . SER B 1 66 ? -12.258 -18.219 4.629 1 94.69 66 SER B N 1
ATOM 1667 C CA . SER B 1 66 ? -13.562 -17.703 4.223 1 94.69 66 SER B CA 1
ATOM 1668 C C . SER B 1 66 ? -13.414 -16.422 3.393 1 94.69 66 SER B C 1
ATOM 1670 O O . SER B 1 66 ? -14.078 -16.266 2.367 1 94.69 66 SER B O 1
ATOM 1672 N N . THR B 1 67 ? -12.492 -15.523 3.801 1 92.12 67 THR B N 1
ATOM 1673 C CA . THR B 1 67 ? -12.211 -14.297 3.07 1 92.12 67 THR B CA 1
ATOM 1674 C C . THR B 1 67 ? -11.625 -14.609 1.695 1 92.12 67 THR B C 1
ATOM 1676 O O . THR B 1 67 ? -12.023 -14.008 0.696 1 92.12 67 THR B O 1
ATOM 1679 N N . MET B 1 68 ? -10.727 -15.492 1.636 1 95.38 68 MET B N 1
ATOM 1680 C CA . MET B 1 68 ? -10.094 -15.867 0.373 1 95.38 68 MET B CA 1
ATOM 1681 C C . MET B 1 68 ? -11.117 -16.484 -0.582 1 95.38 68 MET B C 1
ATOM 1683 O O . MET B 1 68 ? -11.086 -16.219 -1.785 1 95.38 68 MET B O 1
ATOM 1687 N N . THR B 1 69 ? -12 -17.281 -0.027 1 95.88 69 THR B N 1
ATOM 1688 C CA . THR B 1 69 ? -13.047 -17.891 -0.846 1 95.88 69 THR B CA 1
ATOM 1689 C C . THR B 1 69 ? -13.898 -16.812 -1.519 1 95.88 69 THR B C 1
ATOM 1691 O O . THR B 1 69 ? -14.133 -16.875 -2.729 1 95.88 69 THR B O 1
ATOM 1694 N N . ALA B 1 70 ? -14.289 -15.875 -0.736 1 95.5 70 ALA B N 1
ATOM 1695 C CA . ALA B 1 70 ? -15.094 -14.789 -1.288 1 95.5 70 ALA B CA 1
ATOM 1696 C C . ALA B 1 70 ? -14.328 -14.031 -2.361 1 95.5 70 ALA B C 1
ATOM 1698 O O . ALA B 1 70 ? -14.875 -13.711 -3.422 1 95.5 70 ALA B O 1
ATOM 1699 N N . GLN B 1 71 ? -13.086 -13.758 -2.109 1 94 71 GLN B N 1
ATOM 1700 C CA . GLN B 1 71 ? -12.242 -13.008 -3.037 1 94 71 GLN B CA 1
ATOM 1701 C C . GLN B 1 71 ? -12.031 -13.781 -4.336 1 94 71 GLN B C 1
ATOM 1703 O O . GLN B 1 71 ? -12.094 -13.203 -5.426 1 94 71 GLN B O 1
ATOM 1708 N N . THR B 1 72 ? -11.82 -15.062 -4.219 1 97.12 72 THR B N 1
ATOM 1709 C CA . THR B 1 72 ? -11.57 -15.867 -5.406 1 97.12 72 THR B CA 1
ATOM 1710 C C . THR B 1 72 ? -12.867 -16.109 -6.18 1 97.12 72 THR B C 1
ATOM 1712 O O . THR B 1 72 ? -12.852 -16.203 -7.406 1 97.12 72 THR B O 1
ATOM 1715 N N . GLN B 1 73 ? -13.969 -16.234 -5.453 1 96.56 73 GLN B N 1
ATOM 1716 C CA . GLN B 1 73 ? -15.258 -16.422 -6.113 1 96.56 73 GLN B CA 1
ATOM 1717 C C . GLN B 1 73 ? -15.602 -15.242 -7.012 1 96.56 73 GLN B C 1
ATOM 1719 O O . GLN B 1 73 ? -16.109 -15.43 -8.125 1 96.56 73 GLN B O 1
ATOM 1724 N N . HIS B 1 74 ? -15.328 -14.086 -6.52 1 95.44 74 HIS B N 1
ATOM 1725 C CA . HIS B 1 74 ? -15.57 -12.875 -7.289 1 95.44 74 HIS B CA 1
ATOM 1726 C C . HIS B 1 74 ? -14.773 -12.875 -8.586 1 95.44 74 HIS B C 1
ATOM 1728 O O . HIS B 1 74 ? -15.32 -12.594 -9.656 1 95.44 74 HIS B O 1
ATOM 1734 N N . LEU B 1 75 ? -13.539 -13.266 -8.586 1 97.31 75 LEU B N 1
ATOM 1735 C CA . LEU B 1 75 ? -12.648 -13.289 -9.742 1 97.31 75 LEU B CA 1
ATOM 1736 C C . LEU B 1 75 ? -13.008 -14.445 -10.68 1 97.31 75 LEU B C 1
ATOM 1738 O O . LEU B 1 75 ? -12.852 -14.336 -11.898 1 97.31 75 LEU B O 1
ATOM 1742 N N . GLU B 1 76 ? -13.5 -15.508 -10.062 1 97.94 76 GLU B N 1
ATOM 1743 C CA . GLU B 1 76 ? -13.977 -16.625 -10.867 1 97.94 76 GLU B CA 1
ATOM 1744 C C . GLU B 1 76 ? -15.219 -16.25 -11.664 1 97.94 76 GLU B C 1
ATOM 1746 O O . GLU B 1 76 ? -15.328 -16.578 -12.852 1 97.94 76 GLU B O 1
ATOM 1751 N N . LYS B 1 77 ? -16.141 -15.594 -11.031 1 97.31 77 LYS B N 1
ATOM 1752 C CA . LYS B 1 77 ? -17.359 -15.141 -11.688 1 97.31 77 LYS B CA 1
ATOM 1753 C C . LYS B 1 77 ? -17.047 -14.203 -12.852 1 97.31 77 LYS B C 1
ATOM 1755 O O . LYS B 1 77 ? -17.75 -14.195 -13.859 1 97.31 77 LYS B O 1
ATOM 1760 N N . ARG B 1 78 ? -15.922 -13.5 -12.805 1 96.31 78 ARG B N 1
ATOM 1761 C CA . ARG B 1 78 ? -15.5 -12.578 -13.852 1 96.31 78 ARG B CA 1
ATOM 1762 C C . ARG B 1 78 ? -14.703 -13.305 -14.93 1 96.31 78 ARG B C 1
ATOM 1764 O O . ARG B 1 78 ? -14.312 -12.695 -15.93 1 96.31 78 ARG B O 1
ATOM 1771 N N . GLY B 1 79 ? -14.422 -14.578 -14.695 1 97.81 79 GLY B N 1
ATOM 1772 C CA . GLY B 1 79 ? -13.766 -15.406 -15.695 1 97.81 79 GLY B CA 1
ATOM 1773 C C . GLY B 1 79 ? -12.25 -15.367 -15.594 1 97.81 79 GLY B C 1
ATOM 1774 O O . GLY B 1 79 ? -11.555 -15.773 -16.531 1 97.81 79 GLY B O 1
ATOM 1775 N N . TYR B 1 80 ? -11.656 -14.867 -14.469 1 98.19 80 TYR B N 1
ATOM 1776 C CA . TYR B 1 80 ? -10.211 -14.68 -14.367 1 98.19 80 TYR B CA 1
ATOM 1777 C C . TYR B 1 80 ? -9.562 -15.867 -13.664 1 98.19 80 TYR B C 1
ATOM 1779 O O . TYR B 1 80 ? -8.391 -16.172 -13.891 1 98.19 80 TYR B O 1
ATOM 1787 N N . LEU B 1 81 ? -10.359 -16.547 -12.766 1 98.5 81 LEU B N 1
ATOM 1788 C CA . LEU B 1 81 ? -9.828 -17.672 -12 1 98.5 81 LEU B CA 1
ATOM 1789 C C . LEU B 1 81 ? -10.617 -18.953 -12.273 1 98.5 81 LEU B C 1
ATOM 1791 O O . LEU B 1 81 ? -11.766 -18.875 -12.719 1 98.5 81 LEU B O 1
ATOM 1795 N N . VAL B 1 82 ? -9.977 -20.047 -12.055 1 98.19 82 VAL B N 1
ATOM 1796 C CA . VAL B 1 82 ? -10.602 -21.359 -12.031 1 98.19 82 VAL B CA 1
ATOM 1797 C C . VAL B 1 82 ? -10.336 -22.031 -10.68 1 98.19 82 VAL B C 1
ATOM 1799 O O . VAL B 1 82 ? -9.227 -21.953 -10.148 1 98.19 82 VAL B O 1
ATOM 1802 N N . ARG B 1 83 ? -11.312 -22.531 -10.164 1 96.75 83 ARG B N 1
ATOM 1803 C CA . ARG B 1 83 ? -11.227 -23.297 -8.93 1 96.75 83 ARG B CA 1
ATOM 1804 C C . ARG B 1 83 ? -11.664 -24.734 -9.148 1 96.75 83 ARG B C 1
ATOM 1806 O O . ARG B 1 83 ? -12.789 -25 -9.578 1 96.75 83 ARG B O 1
ATOM 1813 N N . GLU B 1 84 ? -10.781 -25.609 -8.859 1 96 84 GLU B N 1
ATOM 1814 C CA . GLU B 1 84 ? -11.07 -27.031 -9.094 1 96 84 GLU B CA 1
ATOM 1815 C C . GLU B 1 84 ? -10.492 -27.906 -7.992 1 96 84 GLU B C 1
ATOM 1817 O O . GLU B 1 84 ? -9.422 -27.609 -7.453 1 96 84 GLU B O 1
ATOM 1822 N N . PRO B 1 85 ? -11.117 -29 -7.699 1 95.69 85 PRO B N 1
ATOM 1823 C CA . PRO B 1 85 ? -10.523 -29.938 -6.738 1 95.69 85 PRO B CA 1
ATOM 1824 C C . PRO B 1 85 ? -9.211 -30.547 -7.234 1 95.69 85 PRO B C 1
ATOM 1826 O O . PRO B 1 85 ? -9.062 -30.812 -8.43 1 95.69 85 PRO B O 1
ATOM 1829 N N . SER B 1 86 ? -8.273 -30.688 -6.27 1 94.44 86 SER B N 1
ATOM 1830 C CA . SER B 1 86 ? -7.02 -31.359 -6.598 1 94.44 86 SER B CA 1
ATOM 1831 C C . SER B 1 86 ? -7.262 -32.812 -7.035 1 94.44 86 SER B C 1
ATOM 1833 O O . SER B 1 86 ? -8.164 -33.469 -6.52 1 94.44 86 SER B O 1
ATOM 1835 N N . GLN B 1 87 ? -6.465 -33.281 -7.957 1 91.19 87 GLN B N 1
ATOM 1836 C CA . GLN B 1 87 ? -6.551 -34.656 -8.422 1 91.19 87 GLN B CA 1
ATOM 1837 C C . GLN B 1 87 ? -6.062 -35.625 -7.344 1 91.19 87 GLN B C 1
ATOM 1839 O O . GLN B 1 87 ? -6.516 -36.75 -7.285 1 91.19 87 GLN B O 1
ATOM 1844 N N . ARG B 1 88 ? -5.18 -35.156 -6.57 1 93.19 88 ARG B N 1
ATOM 1845 C CA . ARG B 1 88 ? -4.574 -35.969 -5.539 1 93.19 88 ARG B CA 1
ATOM 1846 C C . ARG B 1 88 ? -5.461 -36.062 -4.301 1 93.19 88 ARG B C 1
ATOM 1848 O O . ARG B 1 88 ? -5.539 -37.094 -3.645 1 93.19 88 ARG B O 1
ATOM 1855 N N . ASP B 1 89 ? -6.047 -35.031 -3.945 1 93.06 89 ASP B N 1
ATOM 1856 C CA . ASP B 1 89 ? -6.934 -34.938 -2.791 1 93.06 89 ASP B CA 1
ATOM 1857 C C . ASP B 1 89 ? -8.125 -34.031 -3.104 1 93.06 89 ASP B C 1
ATOM 1859 O O . ASP B 1 89 ? -8 -32.781 -3.061 1 93.06 89 ASP B O 1
ATOM 1863 N N . HIS B 1 90 ? -9.242 -34.562 -3.334 1 92.69 90 HIS B N 1
ATOM 1864 C CA . HIS B 1 90 ? -10.414 -33.875 -3.822 1 92.69 90 HIS B CA 1
ATOM 1865 C C . HIS B 1 90 ? -10.938 -32.875 -2.785 1 92.69 90 HIS B C 1
ATOM 1867 O O . HIS B 1 90 ? -11.742 -32 -3.104 1 92.69 90 HIS B O 1
ATOM 1873 N N . ARG B 1 91 ? -10.469 -33 -1.599 1 93.38 91 ARG B N 1
ATOM 1874 C CA . ARG B 1 91 ? -10.867 -32.062 -0.556 1 93.38 91 ARG B CA 1
ATOM 1875 C C . ARG B 1 91 ? -10.102 -30.734 -0.677 1 93.38 91 ARG B C 1
ATOM 1877 O O . ARG B 1 91 ? -10.5 -29.719 -0.092 1 93.38 91 ARG B O 1
ATOM 1884 N N . VAL B 1 92 ? -9.039 -30.812 -1.397 1 94.94 92 VAL B N 1
ATOM 1885 C CA . VAL B 1 92 ? -8.211 -29.625 -1.593 1 94.94 92 VAL B CA 1
ATOM 1886 C C . VAL B 1 92 ? -8.648 -28.891 -2.855 1 94.94 92 VAL B C 1
ATOM 1888 O O . VAL B 1 92 ? -8.672 -29.469 -3.943 1 94.94 92 VAL B O 1
ATOM 1891 N N . ILE B 1 93 ? -9.031 -27.672 -2.668 1 96.69 93 ILE B N 1
ATOM 1892 C CA . ILE B 1 93 ? -9.422 -26.859 -3.811 1 96.69 93 ILE B CA 1
ATOM 1893 C C . ILE B 1 93 ? -8.211 -26.109 -4.348 1 96.69 93 ILE B C 1
ATOM 1895 O O . ILE B 1 93 ? -7.539 -25.391 -3.604 1 96.69 93 ILE B O 1
ATOM 1899 N N . MET B 1 94 ? -7.98 -26.266 -5.633 1 97.81 94 MET B N 1
ATOM 1900 C CA . MET B 1 94 ? -6.906 -25.562 -6.316 1 97.81 94 MET B CA 1
ATOM 1901 C C . MET B 1 94 ? -7.441 -24.312 -7.023 1 97.81 94 MET B C 1
ATOM 1903 O O . MET B 1 94 ? -8.516 -24.359 -7.621 1 97.81 94 MET B O 1
ATOM 1907 N N . VAL B 1 95 ? -6.629 -23.266 -6.891 1 98.44 95 VAL B N 1
ATOM 1908 C CA . VAL B 1 95 ? -6.969 -22.016 -7.555 1 98.44 95 VAL B CA 1
ATOM 1909 C C . VAL B 1 95 ? -5.914 -21.688 -8.609 1 98.44 95 VAL B C 1
ATOM 1911 O O . VAL B 1 95 ? -4.715 -21.703 -8.328 1 98.44 95 VAL B O 1
ATOM 1914 N N . GLY B 1 96 ? -6.32 -21.422 -9.805 1 98.31 96 GLY B N 1
ATOM 1915 C CA . GLY B 1 96 ? -5.445 -21.016 -10.898 1 98.31 96 GLY B CA 1
ATOM 1916 C C . GLY B 1 96 ? -6.07 -19.984 -11.812 1 98.31 96 GLY B C 1
ATOM 1917 O O . GLY B 1 96 ? -7.227 -19.594 -11.617 1 98.31 96 GLY B O 1
ATOM 1918 N N . LEU B 1 97 ? -5.238 -19.578 -12.734 1 98.56 97 LEU B N 1
ATOM 1919 C CA . LEU B 1 97 ? -5.73 -18.594 -13.688 1 98.56 97 LEU B CA 1
ATOM 1920 C C . LEU B 1 97 ? -6.406 -19.266 -14.875 1 98.56 97 LEU B C 1
ATOM 1922 O O . LEU B 1 97 ? -5.941 -20.312 -15.352 1 98.56 97 LEU B O 1
ATOM 1926 N N . SER B 1 98 ? -7.531 -18.672 -15.305 1 98.5 98 SER B N 1
ATOM 1927 C CA . SER B 1 98 ? -8.016 -18.984 -16.641 1 98.5 98 SER B CA 1
ATOM 1928 C C . SER B 1 98 ? -7.102 -18.391 -17.719 1 98.5 98 SER B C 1
ATOM 1930 O O . SER B 1 98 ? -6.141 -17.703 -17.391 1 98.5 98 SER B O 1
ATOM 1932 N N . ALA B 1 99 ? -7.406 -18.672 -19 1 98.19 99 ALA B N 1
ATOM 1933 C CA . ALA B 1 99 ? -6.672 -18.047 -20.094 1 98.19 99 ALA B CA 1
ATOM 1934 C C . ALA B 1 99 ? -6.824 -16.531 -20.062 1 98.19 99 ALA B C 1
ATOM 1936 O O . ALA B 1 99 ? -5.855 -15.797 -20.25 1 98.19 99 ALA B O 1
ATOM 1937 N N . MET B 1 100 ? -8.023 -16.125 -19.766 1 97.81 100 MET B N 1
ATOM 1938 C CA . MET B 1 100 ? -8.297 -14.703 -19.641 1 97.81 100 MET B CA 1
ATOM 1939 C C . MET B 1 100 ? -7.562 -14.109 -18.438 1 97.81 100 MET B C 1
ATOM 1941 O O . MET B 1 100 ? -6.984 -13.023 -18.531 1 97.81 100 MET B O 1
ATOM 1945 N N . GLY B 1 101 ? -7.547 -14.828 -17.359 1 98.06 101 GLY B N 1
ATOM 1946 C CA . GLY B 1 101 ? -6.848 -14.398 -16.156 1 98.06 101 GLY B CA 1
ATOM 1947 C C . GLY B 1 101 ? -5.355 -14.227 -16.375 1 98.06 101 GLY B C 1
ATOM 1948 O O . GLY B 1 101 ? -4.754 -13.273 -15.867 1 98.06 101 GLY B O 1
ATOM 1949 N N . GLU B 1 102 ? -4.812 -15.133 -17.125 1 98 102 GLU B N 1
ATOM 1950 C CA . GLU B 1 102 ? -3.387 -15.055 -17.422 1 98 102 GLU B CA 1
ATOM 1951 C C . GLU B 1 102 ? -3.066 -13.836 -18.281 1 98 102 GLU B C 1
ATOM 1953 O O . GLU B 1 102 ? -2.07 -13.148 -18.047 1 98 102 GLU B O 1
ATOM 1958 N N . ARG B 1 103 ? -3.902 -13.586 -19.234 1 97.44 103 ARG B N 1
ATOM 1959 C CA . ARG B 1 103 ? -3.711 -12.414 -20.078 1 97.44 103 ARG B CA 1
ATOM 1960 C C . ARG B 1 103 ? -3.781 -11.133 -19.266 1 97.44 103 ARG B C 1
ATOM 1962 O O . ARG B 1 103 ? -2.945 -10.242 -19.422 1 97.44 103 ARG B O 1
ATOM 1969 N N . ILE B 1 104 ? -4.727 -11.078 -18.391 1 96.62 104 ILE B N 1
ATOM 1970 C CA . ILE B 1 104 ? -4.91 -9.898 -17.547 1 96.62 104 ILE B CA 1
ATOM 1971 C C . ILE B 1 104 ? -3.711 -9.734 -16.625 1 96.62 104 ILE B C 1
ATOM 1973 O O . ILE B 1 104 ? -3.197 -8.625 -16.453 1 96.62 104 ILE B O 1
ATOM 1977 N N . ALA B 1 105 ? -3.273 -10.789 -16.078 1 96.12 105 ALA B N 1
ATOM 1978 C CA . ALA B 1 105 ? -2.115 -10.75 -15.188 1 96.12 105 ALA B CA 1
ATOM 1979 C C . ALA B 1 105 ? -0.878 -10.234 -15.922 1 96.12 105 ALA B C 1
ATOM 1981 O O . ALA B 1 105 ? -0.104 -9.453 -15.359 1 96.12 105 ALA B O 1
ATOM 1982 N N . GLN B 1 106 ? -0.73 -10.625 -17.109 1 95.12 106 GLN B N 1
ATOM 1983 C CA . GLN B 1 106 ? 0.414 -10.188 -17.906 1 95.12 106 GLN B CA 1
ATOM 1984 C C . GLN B 1 106 ? 0.326 -8.695 -18.219 1 95.12 106 GLN B C 1
ATOM 1986 O O . GLN B 1 106 ? 1.335 -7.988 -18.172 1 95.12 106 GLN B O 1
ATOM 1991 N N . VAL B 1 107 ? -0.875 -8.32 -18.5 1 95 107 VAL B N 1
ATOM 1992 C CA . VAL B 1 107 ? -1.096 -6.902 -18.781 1 95 107 VAL B CA 1
ATOM 1993 C C . VAL B 1 107 ? -0.782 -6.078 -17.531 1 95 107 VAL B C 1
ATOM 1995 O O . VAL B 1 107 ? -0.119 -5.039 -17.609 1 95 107 VAL B O 1
ATOM 1998 N N . LEU B 1 108 ? -1.216 -6.508 -16.406 1 93.06 108 LEU B N 1
ATOM 1999 C CA . LEU B 1 108 ? -0.976 -5.82 -15.148 1 93.06 108 LEU B CA 1
ATOM 2000 C C . LEU B 1 108 ? 0.518 -5.734 -14.852 1 93.06 108 LEU B C 1
ATOM 2002 O O . LEU B 1 108 ? 1.021 -4.668 -14.484 1 93.06 108 LEU B O 1
ATOM 2006 N N . ARG B 1 109 ? 1.201 -6.773 -15.055 1 91.5 109 ARG B N 1
ATOM 2007 C CA . ARG B 1 109 ? 2.635 -6.809 -14.789 1 91.5 109 ARG B CA 1
ATOM 2008 C C . ARG B 1 109 ? 3.393 -5.891 -15.742 1 91.5 109 ARG B C 1
ATOM 2010 O O . ARG B 1 109 ? 4.301 -5.168 -15.32 1 91.5 109 ARG B O 1
ATOM 2017 N N . ALA B 1 110 ? 3.041 -5.965 -16.953 1 92.75 110 ALA B N 1
ATOM 2018 C CA . ALA B 1 110 ? 3.697 -5.133 -17.969 1 92.75 110 ALA B CA 1
ATOM 2019 C C . ALA B 1 110 ? 3.477 -3.648 -17.672 1 92.75 110 ALA B C 1
ATOM 2021 O O . ALA B 1 110 ? 4.383 -2.834 -17.859 1 92.75 110 ALA B O 1
ATOM 2022 N N . ALA B 1 111 ? 2.277 -3.326 -17.25 1 90.62 111 ALA B N 1
ATOM 2023 C CA . ALA B 1 111 ? 1.95 -1.939 -16.922 1 90.62 111 ALA B CA 1
ATOM 2024 C C . ALA B 1 111 ? 2.785 -1.436 -15.75 1 90.62 111 ALA B C 1
ATOM 2026 O O . ALA B 1 111 ? 3.307 -0.317 -15.789 1 90.62 111 ALA B O 1
ATOM 2027 N N . GLY B 1 112 ? 2.92 -2.229 -14.758 1 89.5 112 GLY B N 1
ATOM 2028 C CA . GLY B 1 112 ? 3.758 -1.88 -13.625 1 89.5 112 GLY B CA 1
ATOM 2029 C C . GLY B 1 112 ? 5.219 -1.709 -13.992 1 89.5 112 GLY B C 1
ATOM 2030 O O . GLY B 1 112 ? 5.852 -0.729 -13.594 1 89.5 112 GLY B O 1
ATOM 2031 N N . ARG B 1 113 ? 5.66 -2.641 -14.75 1 90.44 113 ARG B N 1
ATOM 2032 C CA . ARG B 1 113 ? 7.051 -2.584 -15.195 1 90.44 113 ARG B CA 1
ATOM 2033 C C . ARG B 1 113 ? 7.312 -1.322 -16.016 1 90.44 113 ARG B C 1
ATOM 2035 O O . ARG B 1 113 ? 8.352 -0.677 -15.844 1 90.44 113 ARG B O 1
ATOM 2042 N N . SER B 1 114 ? 6.391 -0.999 -16.844 1 91.5 114 SER B N 1
ATOM 2043 C CA . SER B 1 114 ? 6.527 0.195 -17.672 1 91.5 114 SER B CA 1
ATOM 2044 C C . SER B 1 114 ? 6.523 1.461 -16.828 1 91.5 114 SER B C 1
ATOM 2046 O O . SER B 1 114 ? 7.328 2.369 -17.047 1 91.5 114 SER B O 1
ATOM 2048 N N . ALA B 1 115 ? 5.648 1.55 -15.859 1 89.69 115 ALA B N 1
ATOM 2049 C CA . ALA B 1 115 ? 5.555 2.719 -14.992 1 89.69 115 ALA B CA 1
ATOM 2050 C C . ALA B 1 115 ? 6.84 2.904 -14.18 1 89.69 115 ALA B C 1
ATOM 2052 O O . ALA B 1 115 ? 7.371 4.012 -14.094 1 89.69 115 ALA B O 1
ATOM 2053 N N . PHE B 1 116 ? 7.332 1.845 -13.633 1 91.69 116 PHE B N 1
ATOM 2054 C CA . PHE B 1 116 ? 8.562 1.912 -12.859 1 91.69 116 PHE B CA 1
ATOM 2055 C C . PHE B 1 116 ? 9.758 2.188 -13.758 1 91.69 116 PHE B C 1
ATOM 2057 O O . PHE B 1 116 ? 10.695 2.891 -13.359 1 91.69 116 PHE B O 1
ATOM 2064 N N . GLY B 1 117 ? 9.703 1.577 -14.914 1 92.06 117 GLY B N 1
ATOM 2065 C CA . GLY B 1 117 ? 10.734 1.879 -15.891 1 92.06 117 GLY B CA 1
ATOM 2066 C C . GLY B 1 117 ? 10.836 3.357 -16.219 1 92.06 117 GLY B C 1
ATOM 2067 O O . GLY B 1 117 ? 11.938 3.916 -16.266 1 92.06 117 GLY B O 1
ATOM 2068 N N . ARG B 1 118 ? 9.727 3.994 -16.375 1 91.88 118 ARG B N 1
ATOM 2069 C CA . ARG B 1 118 ? 9.695 5.426 -16.656 1 91.88 118 ARG B CA 1
ATOM 2070 C C . ARG B 1 118 ? 10.164 6.227 -15.445 1 91.88 118 ARG B C 1
ATOM 2072 O O . ARG B 1 118 ? 10.93 7.18 -15.586 1 91.88 118 ARG B O 1
ATOM 2079 N N . ALA B 1 119 ? 9.719 5.832 -14.297 1 91.56 119 ALA B N 1
ATOM 2080 C CA . ALA B 1 119 ? 10.062 6.539 -13.062 1 91.56 119 ALA B CA 1
ATOM 2081 C C . ALA B 1 119 ? 11.555 6.453 -12.781 1 91.56 119 ALA B C 1
ATOM 2083 O O . ALA B 1 119 ? 12.133 7.363 -12.18 1 91.56 119 ALA B O 1
ATOM 2084 N N . MET B 1 120 ? 12.156 5.371 -13.281 1 94.56 120 MET B N 1
ATOM 2085 C CA . MET B 1 120 ? 13.578 5.137 -13.008 1 94.56 120 MET B CA 1
ATOM 2086 C C . MET B 1 120 ? 14.398 5.238 -14.281 1 94.56 120 MET B C 1
ATOM 2088 O O . MET B 1 120 ? 15.469 4.629 -14.391 1 94.56 120 MET B O 1
ATOM 2092 N N . GLY B 1 121 ? 13.859 5.863 -15.227 1 91.88 121 GLY B N 1
ATOM 2093 C CA . GLY B 1 121 ? 14.461 5.906 -16.547 1 91.88 121 GLY B CA 1
ATOM 2094 C C . GLY B 1 121 ? 15.883 6.449 -16.547 1 91.88 121 GLY B C 1
ATOM 2095 O O . GLY B 1 121 ? 16.703 6.078 -17.391 1 91.88 121 GLY B O 1
ATOM 2096 N N . ASP B 1 122 ? 16.219 7.328 -15.648 1 93.62 122 ASP B N 1
ATOM 2097 C CA . ASP B 1 122 ? 17.531 7.965 -15.617 1 93.62 122 ASP B CA 1
ATOM 2098 C C . ASP B 1 122 ? 18.438 7.309 -14.578 1 93.62 122 ASP B C 1
ATOM 2100 O O . ASP B 1 122 ? 19.516 7.809 -14.289 1 93.62 122 ASP B O 1
ATOM 2104 N N . TRP B 1 123 ? 18 6.238 -14.016 1 96.31 123 TRP B N 1
ATOM 2105 C CA . TRP B 1 123 ? 18.797 5.555 -13 1 96.31 123 TRP B CA 1
ATOM 2106 C C . TRP B 1 123 ? 19.844 4.648 -13.641 1 96.31 123 TRP B C 1
ATOM 2108 O O . TRP B 1 123 ? 19.578 4.031 -14.68 1 96.31 123 TRP B O 1
ATOM 2118 N N . SER B 1 124 ? 20.953 4.441 -13.062 1 96.44 124 SER B N 1
ATOM 2119 C CA . SER B 1 124 ? 21.938 3.434 -13.469 1 96.44 124 SER B CA 1
ATOM 2120 C C . SER B 1 124 ? 21.484 2.033 -13.07 1 96.44 124 SER B C 1
ATOM 2122 O O . SER B 1 124 ? 20.688 1.871 -12.141 1 96.44 124 SER B O 1
ATOM 2124 N N . PRO B 1 125 ? 21.953 1.038 -13.766 1 94.44 125 PRO B N 1
ATOM 2125 C CA . PRO B 1 125 ? 21.656 -0.335 -13.359 1 94.44 125 PRO B CA 1
ATOM 2126 C C . PRO B 1 125 ? 22.062 -0.628 -11.914 1 94.44 125 PRO B C 1
ATOM 2128 O O . PRO B 1 125 ? 21.375 -1.375 -11.211 1 94.44 125 PRO B O 1
ATOM 2131 N N . GLN B 1 126 ? 23.094 0.043 -11.5 1 95.44 126 GLN B N 1
ATOM 2132 C CA . GLN B 1 126 ? 23.594 -0.167 -10.141 1 95.44 126 GLN B CA 1
ATOM 2133 C C . GLN B 1 126 ? 22.625 0.401 -9.109 1 95.44 126 GLN B C 1
ATOM 2135 O O . GLN B 1 126 ? 22.406 -0.208 -8.062 1 95.44 126 GLN B O 1
ATOM 2140 N N . GLU B 1 127 ? 22.047 1.536 -9.391 1 95.81 127 GLU B N 1
ATOM 2141 C CA . GLU B 1 127 ? 21.078 2.143 -8.484 1 95.81 127 GLU B CA 1
ATOM 2142 C C . GLU B 1 127 ? 19.828 1.281 -8.359 1 95.81 127 GLU B C 1
ATOM 2144 O O . GLU B 1 127 ? 19.297 1.101 -7.266 1 95.81 127 GLU B O 1
ATOM 2149 N N . ARG B 1 128 ? 19.391 0.748 -9.461 1 95.25 128 ARG B N 1
ATOM 2150 C CA . ARG B 1 128 ? 18.203 -0.098 -9.461 1 95.25 128 ARG B CA 1
ATOM 2151 C C . ARG B 1 128 ? 18.453 -1.384 -8.68 1 95.25 128 ARG B C 1
ATOM 2153 O O . ARG B 1 128 ? 17.609 -1.797 -7.883 1 95.25 128 ARG B O 1
ATOM 2160 N N . GLU B 1 129 ? 19.578 -1.925 -8.922 1 95.25 129 GLU B N 1
ATOM 2161 C CA . GLU B 1 129 ? 19.938 -3.152 -8.219 1 95.25 129 GLU B CA 1
ATOM 2162 C C . GLU B 1 129 ? 20.062 -2.908 -6.715 1 95.25 129 GLU B C 1
ATOM 2164 O O . GLU B 1 129 ? 19.641 -3.736 -5.91 1 95.25 129 GLU B O 1
ATOM 2169 N N . MET B 1 130 ? 20.641 -1.781 -6.371 1 95.94 130 MET B N 1
ATOM 2170 C CA . MET B 1 130 ? 20.812 -1.433 -4.961 1 95.94 130 MET B CA 1
ATOM 2171 C C . MET B 1 130 ? 19.453 -1.25 -4.281 1 95.94 130 MET B C 1
ATOM 2173 O O . MET B 1 130 ? 19.234 -1.742 -3.174 1 95.94 130 MET B O 1
ATOM 2177 N N . LEU B 1 131 ? 18.547 -0.589 -4.926 1 96.12 131 LEU B N 1
ATOM 2178 C CA . LEU B 1 131 ? 17.219 -0.417 -4.363 1 96.12 131 LEU B CA 1
ATOM 2179 C C . LEU B 1 131 ? 16.516 -1.764 -4.172 1 96.12 131 LEU B C 1
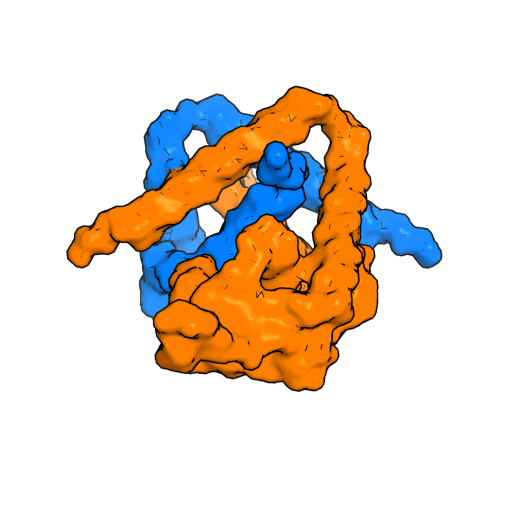ATOM 2181 O O . LEU B 1 131 ? 15.938 -2.025 -3.117 1 96.12 131 LEU B O 1
ATOM 2185 N N . ASP B 1 132 ? 16.641 -2.561 -5.211 1 95.12 132 ASP B N 1
ATOM 2186 C CA . ASP B 1 132 ? 16 -3.871 -5.133 1 95.12 132 ASP B CA 1
ATOM 2187 C C . ASP B 1 132 ? 16.562 -4.691 -3.975 1 95.12 132 ASP B C 1
ATOM 2189 O O . ASP B 1 132 ? 15.805 -5.324 -3.232 1 95.12 132 ASP B O 1
ATOM 2193 N N . ARG B 1 133 ? 17.844 -4.637 -3.807 1 95.31 133 ARG B N 1
ATOM 2194 C CA . ARG B 1 133 ? 18.5 -5.383 -2.736 1 95.31 133 ARG B CA 1
ATOM 2195 C C . ARG B 1 133 ? 18.062 -4.875 -1.367 1 95.31 133 ARG B C 1
ATOM 2197 O O . ARG B 1 133 ? 17.75 -5.668 -0.476 1 95.31 133 ARG B O 1
ATOM 2204 N N . LEU B 1 134 ? 18.078 -3.596 -1.174 1 96 134 LEU B N 1
ATOM 2205 C CA . LEU B 1 134 ? 17.734 -3.006 0.111 1 96 134 LEU B CA 1
ATOM 2206 C C . LEU B 1 134 ? 16.25 -3.227 0.422 1 96 134 LEU B C 1
ATOM 2208 O O . LEU B 1 134 ? 15.891 -3.498 1.568 1 96 134 LEU B O 1
ATOM 2212 N N . LEU B 1 135 ? 15.383 -3.158 -0.603 1 94.94 135 LEU B N 1
ATOM 2213 C CA . LEU B 1 135 ? 13.961 -3.416 -0.426 1 94.94 135 LEU B CA 1
ATOM 2214 C C . LEU B 1 135 ? 13.711 -4.867 -0.033 1 94.94 135 LEU B C 1
ATOM 2216 O O . LEU B 1 135 ? 12.883 -5.148 0.833 1 94.94 135 LEU B O 1
ATOM 2220 N N . SER B 1 136 ? 14.422 -5.727 -0.706 1 94.06 136 SER B N 1
ATOM 2221 C CA . SER B 1 136 ? 14.289 -7.148 -0.4 1 94.06 136 SER B CA 1
ATOM 2222 C C . SER B 1 136 ? 14.703 -7.445 1.04 1 94.06 136 SER B C 1
ATOM 2224 O O . SER B 1 136 ? 14.047 -8.234 1.726 1 94.06 136 SER B O 1
ATOM 2226 N N . ARG B 1 137 ? 15.742 -6.809 1.445 1 94.69 137 ARG B N 1
ATOM 2227 C CA . ARG B 1 137 ? 16.188 -6.973 2.826 1 94.69 137 ARG B CA 1
ATOM 2228 C C . ARG B 1 137 ? 15.164 -6.418 3.803 1 94.69 137 ARG B C 1
ATOM 2230 O O . ARG B 1 137 ? 14.906 -7.02 4.848 1 94.69 137 ARG B O 1
ATOM 2237 N N . LEU B 1 138 ? 14.594 -5.277 3.492 1 94 138 LEU B N 1
ATOM 2238 C CA . LEU B 1 138 ? 13.555 -4.691 4.328 1 94 138 LEU B CA 1
ATOM 2239 C C . LEU B 1 138 ? 12.352 -5.617 4.422 1 94 138 LEU B C 1
ATOM 2241 O O . LEU B 1 138 ? 11.805 -5.828 5.508 1 94 138 LEU B O 1
ATOM 2245 N N . LEU B 1 139 ? 11.93 -6.152 3.285 1 90.62 139 LEU B N 1
ATOM 2246 C CA . LEU B 1 139 ? 10.805 -7.078 3.232 1 90.62 139 LEU B CA 1
ATOM 2247 C C . LEU B 1 139 ? 11.047 -8.273 4.141 1 90.62 139 LEU B C 1
ATOM 2249 O O . LEU B 1 139 ? 10.172 -8.648 4.926 1 90.62 139 LEU B O 1
ATOM 2253 N N . ALA B 1 140 ? 12.219 -8.812 4.098 1 90.12 140 ALA B N 1
ATOM 2254 C CA . ALA B 1 140 ? 12.57 -9.953 4.938 1 90.12 140 ALA B CA 1
ATOM 2255 C C . ALA B 1 140 ? 12.539 -9.578 6.418 1 90.12 140 ALA B C 1
ATOM 2257 O O . ALA B 1 140 ? 12.078 -10.359 7.254 1 90.12 140 ALA B O 1
ATOM 2258 N N . GLY B 1 141 ? 13.055 -8.398 6.734 1 89.62 141 GLY B N 1
ATOM 2259 C CA . GLY B 1 141 ? 13.039 -7.918 8.102 1 89.62 141 GLY B CA 1
ATOM 2260 C C . GLY B 1 141 ? 11.641 -7.723 8.656 1 89.62 141 GLY B C 1
ATOM 2261 O O . GLY B 1 141 ? 11.359 -8.07 9.805 1 89.62 141 GLY B O 1
ATOM 2262 N N . LEU B 1 142 ? 10.789 -7.195 7.832 1 86.06 142 LEU B N 1
ATOM 2263 C CA . LEU B 1 142 ? 9.414 -6.953 8.258 1 86.06 142 LEU B CA 1
ATOM 2264 C C . LEU B 1 142 ? 8.664 -8.266 8.453 1 86.06 142 LEU B C 1
ATOM 2266 O O . LEU B 1 142 ? 7.848 -8.391 9.375 1 86.06 142 LEU B O 1
ATOM 2270 N N . GLU B 1 143 ? 8.891 -9.234 7.641 1 82.19 143 GLU B N 1
ATOM 2271 C CA . GLU B 1 143 ? 8.266 -10.547 7.766 1 82.19 143 GLU B CA 1
ATOM 2272 C C . GLU B 1 143 ? 8.75 -11.273 9.016 1 82.19 143 GLU B C 1
ATOM 2274 O O . GLU B 1 143 ? 7.969 -11.953 9.688 1 82.19 143 GLU B O 1
ATOM 2279 N N . ARG B 1 144 ? 10 -11.133 9.281 1 81.19 144 ARG B N 1
ATOM 2280 C CA . ARG B 1 144 ? 10.562 -11.742 10.484 1 81.19 144 ARG B CA 1
ATOM 2281 C C . ARG B 1 144 ? 9.961 -11.125 11.742 1 81.19 144 ARG B C 1
ATOM 2283 O O . ARG B 1 144 ? 9.68 -11.828 12.719 1 81.19 144 ARG B O 1
ATOM 2290 N N . SER B 1 145 ? 9.906 -9.867 11.672 1 73.25 145 SER B N 1
ATOM 2291 C CA . SER B 1 145 ? 9.352 -9.18 12.836 1 73.25 145 SER B CA 1
ATOM 2292 C C . SER B 1 145 ? 7.879 -9.516 13.031 1 73.25 145 SER B C 1
ATOM 2294 O O . SER B 1 145 ? 7.375 -9.477 14.156 1 73.25 145 SER B O 1
ATOM 2296 N N . ALA B 1 146 ? 7.164 -9.781 12.016 1 65.06 146 ALA B N 1
ATOM 2297 C CA . ALA B 1 146 ? 5.75 -10.148 12.094 1 65.06 146 ALA B CA 1
ATOM 2298 C C . ALA B 1 146 ? 5.582 -11.578 12.594 1 65.06 146 ALA B C 1
ATOM 2300 O O . ALA B 1 146 ? 4.566 -11.914 13.211 1 65.06 146 ALA B O 1
ATOM 2301 N N . GLN B 1 147 ? 6.418 -12.5 12.172 1 59.38 147 GLN B N 1
ATOM 2302 C CA . GLN B 1 147 ? 6.363 -13.883 12.633 1 59.38 147 GLN B CA 1
ATOM 2303 C C . GLN B 1 147 ? 6.84 -13.992 14.078 1 59.38 147 GLN B C 1
ATOM 2305 O O . GLN B 1 147 ? 6.398 -14.875 14.812 1 59.38 147 GLN B O 1
ATOM 2310 N N . GLY B 1 148 ? 7.98 -13.43 14.461 1 53.16 148 GLY B N 1
ATOM 2311 C CA . GLY B 1 148 ? 8.68 -13.664 15.711 1 53.16 148 GLY B CA 1
ATOM 2312 C C . GLY B 1 148 ? 7.926 -13.141 16.922 1 53.16 148 GLY B C 1
ATOM 2313 O O . GLY B 1 148 ? 8.367 -13.32 18.062 1 53.16 148 GLY B O 1
ATOM 2314 N N . ASP B 1 149 ? 7.234 -12.031 17.047 1 41.62 149 ASP B N 1
ATOM 2315 C CA . ASP B 1 149 ? 6.898 -11.766 18.453 1 41.62 149 ASP B CA 1
ATOM 2316 C C . ASP B 1 149 ? 5.918 -12.805 18.984 1 41.62 149 ASP B C 1
ATOM 2318 O O . ASP B 1 149 ? 4.711 -12.703 18.75 1 41.62 149 ASP B O 1
ATOM 2322 N N . PRO B 1 150 ? 6.371 -14.055 19.078 1 38.5 150 PRO B N 1
ATOM 2323 C CA . PRO B 1 150 ? 5.672 -14.836 20.109 1 38.5 150 PRO B CA 1
ATOM 2324 C C . PRO B 1 150 ? 5.473 -14.062 21.406 1 38.5 150 PRO B C 1
ATOM 2326 O O . PRO B 1 150 ? 6.449 -13.656 22.031 1 38.5 150 PRO B O 1
ATOM 2329 N N . GLY B 1 151 ? 5.133 -12.805 21.703 1 28.09 151 GLY B N 1
ATOM 2330 C CA . GLY B 1 151 ? 4.77 -12.812 23.109 1 28.09 151 GLY B CA 1
ATOM 2331 C C . GLY B 1 151 ? 3.789 -13.914 23.469 1 28.09 151 GLY B C 1
ATOM 2332 O O . GLY B 1 151 ? 3.104 -14.453 22.594 1 28.09 151 GLY B O 1
#

Foldseek 3Di:
DPPPCDPVNVVVVVVVVCQDLVNLCVLQNCVSVVAHPVRLVLLLVCLVPPKDWLCVSCVVVVHDSVVSVVVQVVCVVVVFKDWAADPVGRVTIIIHGDPVSNVSSVSNVVSVVVVVCVVCVPPDPVVVVVVVVVVVVVVVVVVCVVPPPPD/DPPPCDPVNVVVVVVVVCQDLVNLCVLQNCVSVVAHPVRLVLLLVCLVPPKDWLCVSCVVVVHDSVVSVVVQVVCVVVVFKDWAADPVGRVTIIIHGDPVSNVSSVSNVVSVVVVVCVVCVPPDPVVVVVVVVVVVVVVVVVVCVVPPPPD

Secondary structure (DSSP, 8-state):
------HHHHHHHHHHHHH-HHHHHHHHTTHHHHS-HHHHHHHHHHHHH--EEHHHHHHHHT--HHHHHHHHHHHHHTTSEEEEE-SS-TTSEEEEE-HHHHHHHHHHHHHHHHHHHHHTTT--HHHHHHHHHHHHHHHHHHHHHHH----/------HHHHHHHHHHHHH-HHHHHHHHTTHHHH--HHHHHHHHHHHHH--EEHHHHHHHHT--HHHHHHHHHHHHHTTSEEEEE-SS-TTSEEEEE-HHHHHHHHHHHHHHHHHHHHHTTT--HHHHHHHHHHHHHHHHHHHHHHHH---